Protein AF-A0A847D173-F1 (afdb_monomer_lite)

Sequence (315 aa):
MDKTIIYTKFSKTRKKEVSLRTTISQDSKGNLKVEKKGNIHSKEAIQNLINTYQRIKNISKKFEVVPIKQTGEYTVEFPFIKGVSLHEQVSSANSNKEFDALITYYMGLLDSIPTVKCSLGKDFENIFGKIEKGKEYICLKEGILDFNLSNLVIDYGGKTHFFDYEWCYDFPIPKDFVLFRALLVFYTNSTSRNFQSIEDFLKEYIEKTEDIKQYYAWEGHFQNKVVVKRQNHPVYPLSSIDVDVLDMKKEIEIKKEEIQLLKEDILKAKEEKETFEKKITSEIEEFRSFKKGMIWKILEKYRKIRYRLQGKKLD

Secondary structure (DSSP, 8-state):
---EEEEEEE-TTB-GGG--EEEEEE-TT--EEEEEE--TT-HHHHHHHHHHHHHHTTS-SSEEEPP-EEEETTEEEEEPPPEEEHHHHHHT-SSHHHHHHHHHHHHHHHTTS-EEEEE--HHHHHHH----TT-EEEEESSEE----GGGEEEETTS-EEE----SEESS-EEHHHHHHHHHHHHHHH--SS----HHHHHHHH-S-GGGHHHHHHHHHHHHHHHB---TT--TTTTT-EEEEHHHHHHHHHHHHHHHHHHHHHHHHHHHHHHHHHHHHHHHHHHHHHHHHSHHHHHHHHHHHHHHHHTT----

Structure (mmCIF, N/CA/C/O backbone):
data_AF-A0A847D173-F1
#
_entry.id   AF-A0A847D173-F1
#
loop_
_atom_site.group_PDB
_atom_site.id
_atom_site.type_symbol
_atom_site.label_atom_id
_atom_site.label_alt_id
_atom_site.label_comp_id
_atom_site.label_asym_id
_atom_site.label_entity_id
_atom_site.label_seq_id
_atom_site.pdbx_PDB_ins_code
_atom_site.Cartn_x
_atom_site.Cartn_y
_atom_site.Cartn_z
_atom_site.occupancy
_atom_site.B_iso_or_equiv
_atom_site.auth_seq_id
_atom_site.auth_comp_id
_atom_site.auth_asym_id
_atom_site.auth_atom_id
_atom_site.pdbx_PDB_model_num
ATOM 1 N N . MET A 1 1 ? -4.421 -5.787 -30.274 1.00 50.38 1 MET A N 1
ATOM 2 C CA . MET A 1 1 ? -4.223 -4.413 -29.768 1.00 50.38 1 MET A CA 1
ATOM 3 C C . MET A 1 1 ? -2.925 -4.419 -29.006 1.00 50.38 1 MET A C 1
ATOM 5 O O . MET A 1 1 ? -2.853 -5.088 -27.978 1.00 50.38 1 MET A O 1
ATOM 9 N N . ASP A 1 2 ? -1.911 -3.764 -29.556 1.00 68.00 2 ASP A N 1
ATOM 10 C CA . ASP A 1 2 ? -0.590 -3.713 -28.944 1.00 68.00 2 ASP A CA 1
ATOM 11 C C . ASP A 1 2 ? -0.684 -2.979 -27.607 1.00 68.00 2 ASP A C 1
ATOM 13 O O . ASP A 1 2 ? -1.195 -1.862 -27.520 1.00 68.00 2 ASP A O 1
ATOM 17 N N . LYS A 1 3 ? -0.272 -3.667 -26.542 1.00 80.06 3 LYS A N 1
ATOM 18 C CA . LYS A 1 3 ? -0.153 -3.111 -25.196 1.00 80.06 3 LYS A CA 1
ATOM 19 C C . LYS A 1 3 ? 1.327 -2.976 -24.892 1.00 80.06 3 LYS A C 1
ATOM 21 O O . LYS A 1 3 ? 2.053 -3.971 -24.935 1.00 80.06 3 LYS A O 1
ATOM 26 N N . THR A 1 4 ? 1.761 -1.776 -24.535 1.00 88.69 4 THR A N 1
ATOM 27 C CA . THR A 1 4 ? 3.142 -1.538 -24.115 1.00 88.69 4 THR A CA 1
ATOM 28 C C . THR A 1 4 ? 3.212 -1.598 -22.599 1.00 88.69 4 THR A C 1
ATOM 30 O O . THR A 1 4 ? 2.52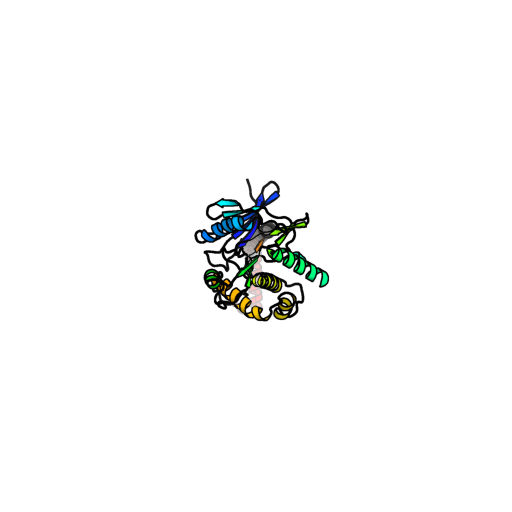2 -0.854 -21.908 1.00 88.69 4 THR A O 1
ATOM 33 N N . ILE A 1 5 ? 4.037 -2.498 -22.066 1.00 89.94 5 ILE A N 1
ATOM 34 C CA . ILE A 1 5 ? 4.362 -2.514 -20.638 1.00 89.94 5 ILE A CA 1
ATOM 35 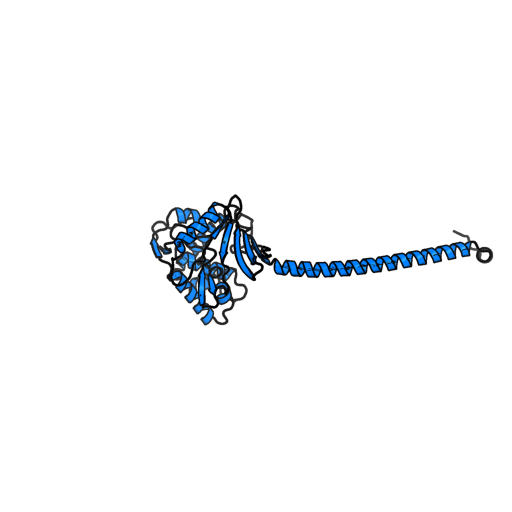C C . ILE A 1 5 ? 5.334 -1.366 -20.368 1.00 89.94 5 ILE A C 1
ATOM 37 O O . ILE A 1 5 ? 6.391 -1.309 -20.996 1.00 89.94 5 ILE A O 1
ATOM 41 N N . ILE A 1 6 ? 4.959 -0.477 -19.451 1.00 90.50 6 ILE A N 1
ATOM 42 C CA . ILE A 1 6 ? 5.780 0.666 -19.029 1.00 90.50 6 ILE A CA 1
ATOM 43 C C . ILE A 1 6 ? 6.547 0.308 -17.761 1.00 90.50 6 ILE A C 1
ATOM 45 O O . ILE A 1 6 ? 7.729 0.599 -17.642 1.00 90.50 6 ILE A O 1
ATOM 49 N N . TYR A 1 7 ? 5.893 -0.385 -16.833 1.00 88.62 7 TYR A N 1
ATOM 50 C CA . TYR A 1 7 ? 6.470 -0.685 -15.532 1.00 88.62 7 TYR A CA 1
ATOM 51 C C . TYR A 1 7 ? 6.087 -2.084 -15.077 1.00 88.62 7 TYR A C 1
ATOM 53 O O . TYR A 1 7 ? 4.956 -2.537 -15.290 1.00 88.62 7 TYR A O 1
ATOM 61 N N . THR A 1 8 ? 7.019 -2.764 -14.416 1.00 87.44 8 THR A N 1
ATOM 62 C CA . THR A 1 8 ? 6.735 -4.022 -13.733 1.00 87.44 8 THR A CA 1
ATOM 63 C C . THR A 1 8 ? 7.446 -4.097 -12.387 1.00 87.44 8 THR A C 1
ATOM 65 O O . THR A 1 8 ? 8.618 -3.753 -12.257 1.00 87.44 8 THR A O 1
ATOM 68 N N . LYS A 1 9 ? 6.731 -4.628 -11.396 1.00 84.62 9 LYS A N 1
ATOM 69 C CA . LYS A 1 9 ? 7.206 -4.860 -10.032 1.00 84.62 9 LYS A CA 1
ATOM 70 C C . LYS A 1 9 ? 6.926 -6.294 -9.630 1.00 84.62 9 LYS A C 1
ATOM 72 O O . LYS A 1 9 ? 5.818 -6.797 -9.818 1.00 84.62 9 LYS A O 1
ATOM 77 N N . PHE A 1 10 ? 7.927 -6.950 -9.056 1.00 79.44 10 PHE A N 1
ATOM 78 C CA . PHE A 1 10 ? 7.804 -8.317 -8.552 1.00 79.44 10 PHE A CA 1
ATOM 79 C C . PHE A 1 10 ? 8.005 -8.357 -7.043 1.00 79.44 10 PHE A C 1
ATOM 81 O O . PHE A 1 10 ? 9.037 -7.907 -6.543 1.00 79.44 10 PHE A O 1
ATOM 88 N N . SER A 1 11 ? 7.089 -9.003 -6.324 1.00 76.56 11 SER A N 1
ATOM 89 C CA . SER A 1 11 ? 7.245 -9.298 -4.897 1.00 76.56 11 SER A CA 1
ATOM 90 C C . SER A 1 11 ? 8.134 -10.531 -4.669 1.00 76.56 11 SER A C 1
ATOM 92 O O . SER A 1 11 ? 7.686 -11.539 -4.118 1.00 76.56 11 SER A O 1
ATOM 94 N N . LYS A 1 12 ? 9.393 -10.492 -5.131 1.00 65.94 12 LYS A N 1
ATOM 95 C CA . LYS A 1 12 ? 10.303 -11.662 -5.135 1.00 65.94 12 LYS A CA 1
ATOM 96 C C . LYS A 1 12 ? 10.680 -12.168 -3.743 1.00 65.94 12 LYS A C 1
ATOM 98 O O . LYS A 1 12 ? 11.003 -13.341 -3.594 1.00 65.94 12 LYS A O 1
ATOM 103 N N . THR A 1 13 ? 10.658 -11.297 -2.740 1.00 71.94 13 THR A N 1
ATOM 104 C CA . THR A 1 13 ? 10.962 -11.657 -1.349 1.00 71.94 13 THR A CA 1
ATOM 105 C C . THR A 1 13 ? 9.817 -12.371 -0.649 1.00 71.94 13 THR A C 1
ATOM 107 O O . THR A 1 13 ? 10.033 -12.988 0.389 1.00 71.94 13 THR A O 1
ATOM 110 N N . ARG A 1 14 ? 8.601 -12.313 -1.196 1.00 82.44 14 ARG A N 1
ATOM 111 C CA . ARG A 1 14 ? 7.421 -12.929 -0.594 1.00 82.44 14 ARG A CA 1
ATOM 112 C C . ARG A 1 14 ? 7.336 -14.418 -0.920 1.00 82.44 14 ARG A C 1
ATOM 114 O O . ARG A 1 14 ? 7.803 -14.861 -1.970 1.00 82.44 14 ARG A O 1
ATOM 121 N N . LYS A 1 15 ? 6.720 -15.195 -0.025 1.00 85.81 15 LYS A N 1
ATOM 122 C CA . LYS A 1 15 ? 6.417 -16.612 -0.277 1.00 85.81 15 LYS A CA 1
ATOM 123 C C . LYS A 1 15 ? 5.495 -16.753 -1.494 1.00 85.81 15 LYS A C 1
ATOM 125 O O . LYS A 1 15 ? 4.752 -15.828 -1.825 1.00 85.81 15 LYS A O 1
ATOM 130 N N . LYS A 1 16 ? 5.558 -17.895 -2.185 1.00 86.06 16 LYS A N 1
ATOM 131 C CA . LYS A 1 16 ? 4.904 -18.094 -3.495 1.00 86.06 16 LYS A CA 1
ATOM 132 C C . LYS A 1 16 ? 3.388 -17.891 -3.437 1.00 86.06 16 LYS A C 1
ATOM 134 O O . LYS A 1 16 ? 2.808 -17.402 -4.405 1.00 86.06 16 LYS A O 1
ATOM 139 N N . GLU A 1 17 ? 2.779 -18.215 -2.304 1.00 89.06 17 GLU A N 1
ATOM 140 C CA . GLU A 1 17 ? 1.346 -18.119 -2.018 1.00 89.06 17 GLU A CA 1
ATOM 141 C C . GLU A 1 17 ? 0.844 -16.668 -2.019 1.00 89.06 17 GLU A C 1
ATOM 143 O O . GLU A 1 17 ? -0.309 -16.402 -2.337 1.00 89.06 17 GLU A O 1
ATOM 148 N N . VAL A 1 18 ? 1.729 -15.713 -1.725 1.00 86.31 18 VAL A N 1
ATOM 149 C CA . VAL A 1 18 ? 1.413 -14.279 -1.591 1.00 86.31 18 VAL A CA 1
ATOM 150 C C . VAL A 1 18 ? 2.308 -13.394 -2.473 1.00 86.31 18 VAL A C 1
ATOM 152 O O . VAL A 1 18 ? 2.421 -12.182 -2.271 1.00 86.31 18 VAL A O 1
ATOM 155 N N . SER A 1 19 ? 2.979 -13.997 -3.458 1.00 87.12 19 SER A N 1
ATOM 156 C CA . SER A 1 19 ? 3.839 -13.299 -4.414 1.00 87.12 19 SER A CA 1
ATOM 157 C C . SER A 1 19 ? 3.055 -12.951 -5.676 1.00 87.12 19 SER A C 1
ATOM 159 O O . SER A 1 19 ? 2.633 -13.836 -6.422 1.00 87.12 19 SER A O 1
ATOM 161 N N . LEU A 1 20 ? 2.889 -11.652 -5.921 1.00 89.62 20 LEU A N 1
ATOM 162 C CA . LEU A 1 20 ? 2.212 -11.114 -7.094 1.00 89.62 20 LEU A CA 1
ATOM 163 C C . LEU A 1 20 ? 3.195 -10.293 -7.942 1.00 89.62 20 LEU A C 1
ATOM 165 O O . LEU A 1 20 ? 4.200 -9.760 -7.457 1.00 89.62 20 LEU A O 1
ATOM 169 N N . ARG A 1 21 ? 2.900 -10.202 -9.237 1.00 91.12 21 ARG A N 1
ATOM 170 C CA . ARG A 1 21 ? 3.527 -9.270 -10.172 1.00 91.12 21 ARG A CA 1
ATOM 171 C C . ARG A 1 21 ? 2.548 -8.144 -10.461 1.00 91.12 21 ARG A C 1
ATOM 173 O O . ARG A 1 21 ? 1.455 -8.418 -10.949 1.00 91.12 21 ARG A O 1
ATOM 180 N N . THR A 1 22 ? 2.976 -6.908 -10.250 1.00 91.56 22 THR A N 1
ATOM 181 C CA . THR A 1 22 ? 2.233 -5.717 -10.668 1.00 91.56 22 THR A CA 1
ATOM 182 C C . THR A 1 22 ? 2.806 -5.208 -11.982 1.00 91.56 22 THR A C 1
ATOM 184 O O . THR A 1 22 ? 4.023 -5.090 -12.123 1.00 91.56 22 THR A O 1
ATOM 187 N N . THR A 1 23 ? 1.955 -4.900 -12.950 1.00 93.19 23 THR A N 1
ATOM 188 C CA . THR A 1 23 ? 2.362 -4.379 -14.256 1.00 93.19 23 THR A CA 1
ATOM 189 C C . THR A 1 23 ? 1.500 -3.180 -14.621 1.00 93.19 23 THR A C 1
ATOM 191 O O . THR A 1 23 ? 0.277 -3.265 -14.556 1.00 93.19 23 THR A O 1
ATOM 194 N N . ILE A 1 24 ? 2.126 -2.077 -15.031 1.00 93.88 24 ILE A N 1
ATOM 195 C CA . ILE A 1 24 ? 1.431 -0.935 -15.631 1.00 93.88 24 ILE A CA 1
ATOM 196 C C . ILE A 1 24 ? 1.623 -1.023 -17.140 1.00 93.88 24 ILE A C 1
ATOM 198 O O . ILE A 1 24 ? 2.750 -1.094 -17.638 1.00 93.88 24 ILE A O 1
ATOM 202 N N . SER A 1 25 ? 0.511 -1.037 -17.865 1.00 93.00 25 SER A N 1
ATOM 203 C CA . SER A 1 25 ? 0.492 -1.091 -19.324 1.00 93.00 25 SER A CA 1
ATOM 204 C C . SER A 1 25 ? -0.254 0.098 -19.906 1.00 93.00 25 SER A C 1
ATOM 206 O O . SER A 1 25 ? -1.182 0.614 -19.283 1.00 93.00 25 SER A O 1
ATOM 208 N N . GLN A 1 26 ? 0.154 0.501 -21.103 1.00 92.25 26 GLN A N 1
ATOM 209 C CA . GLN A 1 26 ? -0.490 1.531 -21.898 1.00 92.25 26 GLN A CA 1
ATOM 210 C C . GLN A 1 26 ? -1.052 0.920 -23.177 1.00 92.25 26 GLN A C 1
ATOM 212 O O . GLN A 1 26 ? -0.373 0.141 -23.854 1.00 92.25 26 GLN A O 1
ATOM 217 N N . ASP A 1 27 ? -2.305 1.245 -23.486 1.00 90.00 27 ASP A N 1
ATOM 218 C CA . ASP A 1 27 ? -2.917 0.885 -24.764 1.00 90.00 27 ASP A CA 1
ATOM 219 C C . ASP A 1 27 ? -2.530 1.871 -25.883 1.00 90.00 27 ASP A C 1
ATOM 221 O O . ASP A 1 27 ? -1.936 2.923 -25.647 1.00 90.00 27 ASP A O 1
ATOM 225 N N . SER A 1 28 ? -2.901 1.555 -27.125 1.00 87.69 28 SER A N 1
ATOM 226 C CA . SER A 1 28 ? -2.626 2.404 -28.293 1.00 87.69 28 SER A CA 1
ATOM 227 C C . SER A 1 28 ? -3.301 3.784 -28.250 1.00 87.69 28 SER A C 1
ATOM 229 O O . SER A 1 28 ? -2.995 4.633 -29.080 1.00 87.69 28 SER A O 1
ATOM 231 N N . LYS A 1 29 ? -4.243 4.011 -27.326 1.00 87.50 29 LYS A N 1
ATOM 232 C CA . LYS A 1 29 ? -4.919 5.298 -27.102 1.00 87.50 29 LYS A CA 1
ATOM 233 C C . LYS A 1 29 ? -4.290 6.083 -25.945 1.00 87.50 29 LYS A C 1
ATOM 235 O O . LYS A 1 29 ? -4.772 7.162 -25.615 1.00 87.50 29 LYS A O 1
ATOM 240 N N . GLY A 1 30 ? -3.236 5.554 -25.323 1.00 86.06 30 GLY A N 1
ATOM 241 C CA . GLY A 1 30 ? -2.546 6.179 -24.202 1.00 86.06 30 GLY A CA 1
ATOM 242 C C . GLY A 1 30 ? -3.166 5.899 -22.830 1.00 86.06 30 GLY A C 1
ATOM 243 O O . GLY A 1 30 ? -2.672 6.439 -21.837 1.00 86.06 30 GLY A O 1
ATOM 244 N N . ASN A 1 31 ? -4.207 5.063 -22.732 1.00 89.56 31 ASN A N 1
ATOM 245 C CA . ASN A 1 31 ? -4.836 4.746 -21.450 1.00 89.56 31 ASN A CA 1
ATOM 246 C C . ASN A 1 31 ? -3.965 3.787 -20.646 1.00 89.56 31 ASN A C 1
ATOM 248 O O . ASN A 1 31 ? -3.502 2.768 -21.163 1.00 89.56 31 ASN A O 1
ATOM 252 N N . LEU A 1 32 ? -3.795 4.102 -19.363 1.00 92.81 32 LEU A N 1
ATOM 253 C CA . LEU A 1 32 ? -3.016 3.302 -18.430 1.00 92.81 32 LEU A CA 1
ATOM 254 C C . LEU A 1 32 ? -3.897 2.318 -17.669 1.00 92.81 32 LEU A C 1
ATOM 256 O O . LEU A 1 32 ? -5.037 2.614 -17.302 1.00 92.81 32 LEU A O 1
ATOM 260 N N . LYS A 1 33 ? -3.331 1.147 -17.395 1.00 92.81 33 LYS A N 1
ATOM 261 C CA . LYS A 1 33 ? -3.987 0.082 -16.648 1.00 92.81 33 LYS A CA 1
ATOM 262 C C . LYS A 1 33 ? -2.997 -0.654 -15.771 1.00 92.81 33 LYS A C 1
ATOM 264 O O . LYS A 1 33 ? -1.883 -0.934 -16.216 1.00 92.81 33 LYS A O 1
ATOM 269 N N . VAL A 1 34 ? -3.436 -1.013 -14.570 1.00 95.25 34 VAL A N 1
ATOM 270 C CA . VAL A 1 34 ? -2.647 -1.811 -13.632 1.00 95.25 34 VAL A CA 1
ATOM 271 C C . VAL A 1 34 ? -3.166 -3.244 -13.638 1.00 95.25 34 VAL A C 1
ATOM 273 O O . VAL A 1 34 ? -4.361 -3.476 -13.482 1.00 95.25 34 VAL A O 1
ATOM 276 N N . GLU A 1 35 ? -2.273 -4.209 -13.808 1.00 95.62 35 GLU A N 1
ATOM 277 C CA . GLU A 1 35 ? -2.534 -5.641 -13.662 1.00 95.62 35 GLU A CA 1
ATOM 278 C C . GLU A 1 35 ? -1.796 -6.148 -12.422 1.00 95.62 35 GLU A C 1
ATOM 280 O O . GLU A 1 35 ? -0.599 -5.895 -12.288 1.00 95.62 35 GLU A O 1
ATOM 285 N N . LYS A 1 36 ? -2.473 -6.904 -11.553 1.00 94.69 36 LYS A N 1
ATOM 286 C CA . LYS A 1 36 ? -1.815 -7.789 -10.585 1.00 94.69 36 LYS A CA 1
ATOM 287 C C . LYS A 1 36 ? -2.020 -9.233 -11.018 1.00 94.69 36 LYS A C 1
ATOM 289 O O . LYS A 1 36 ? -3.150 -9.693 -11.189 1.00 94.69 36 LYS A O 1
ATOM 294 N N . LYS A 1 37 ? -0.911 -9.944 -11.198 1.00 94.25 37 LYS A N 1
ATOM 295 C CA . LYS A 1 37 ? -0.887 -11.331 -11.655 1.00 94.25 37 LYS A CA 1
ATOM 296 C C . LYS A 1 37 ? -0.150 -12.214 -10.658 1.00 94.25 37 LYS A C 1
ATOM 298 O O . LYS A 1 37 ? 1.019 -11.976 -10.359 1.00 94.25 37 LYS A O 1
ATOM 303 N N . GLY A 1 38 ? -0.838 -13.233 -10.164 1.00 90.81 38 GLY A N 1
ATOM 304 C CA . GLY A 1 38 ? -0.271 -14.273 -9.315 1.00 90.81 38 GLY A CA 1
ATOM 305 C C . GLY A 1 38 ? 0.332 -15.430 -10.106 1.00 90.81 38 GLY A C 1
ATOM 306 O O . GLY A 1 38 ? 0.442 -15.403 -11.335 1.00 90.81 38 GLY A O 1
ATOM 307 N N . ASN A 1 39 ? 0.714 -16.473 -9.376 1.00 87.19 39 ASN A N 1
ATOM 308 C CA . ASN A 1 39 ? 1.099 -17.770 -9.927 1.00 87.19 39 ASN A CA 1
ATOM 309 C C . ASN A 1 39 ? 0.116 -18.861 -9.456 1.00 87.19 39 ASN A C 1
ATOM 311 O O . ASN A 1 39 ? -0.834 -18.565 -8.733 1.00 87.19 39 ASN A O 1
ATOM 315 N N . ILE A 1 40 ? 0.357 -20.121 -9.834 1.00 88.88 40 ILE A N 1
ATOM 316 C CA . ILE A 1 40 ? -0.513 -21.257 -9.477 1.00 88.88 40 ILE A CA 1
ATOM 317 C C . ILE A 1 40 ? -0.739 -21.413 -7.961 1.00 88.88 40 ILE A C 1
ATOM 319 O O . ILE A 1 40 ? -1.795 -21.880 -7.545 1.00 88.88 40 ILE A O 1
ATOM 323 N N . HIS A 1 41 ? 0.210 -20.968 -7.134 1.00 90.19 41 HIS A N 1
ATOM 324 C CA . HIS A 1 41 ? 0.127 -20.995 -5.674 1.00 90.19 41 HIS A CA 1
ATOM 325 C C . HIS A 1 41 ? -0.587 -19.770 -5.078 1.00 90.19 41 HIS A C 1
ATOM 327 O O . HIS A 1 41 ? -0.932 -19.795 -3.905 1.00 90.19 41 HIS A O 1
ATOM 333 N N . SER A 1 42 ? -0.822 -18.701 -5.848 1.00 90.38 42 SER A N 1
ATOM 334 C CA . SER A 1 42 ? -1.363 -17.422 -5.348 1.00 90.38 42 SER A CA 1
ATOM 335 C C . SER A 1 42 ? -2.860 -17.237 -5.606 1.00 90.38 42 SER A C 1
ATOM 337 O O . SER A 1 42 ? -3.359 -16.110 -5.573 1.00 90.38 42 SER A O 1
ATOM 339 N N . LYS A 1 43 ? -3.589 -18.324 -5.894 1.00 91.38 43 LYS A N 1
ATOM 340 C CA . LYS A 1 43 ? -5.034 -18.276 -6.170 1.00 91.38 43 LYS A CA 1
ATOM 341 C C . LYS A 1 43 ? -5.808 -17.622 -5.027 1.00 91.38 43 LYS A C 1
ATOM 343 O O . LYS A 1 43 ? -6.635 -16.748 -5.263 1.00 91.38 43 LYS A O 1
ATOM 348 N N . GLU A 1 44 ? -5.496 -18.015 -3.794 1.00 92.25 44 GLU A N 1
ATOM 349 C CA . GLU A 1 44 ? -6.142 -17.481 -2.594 1.00 92.25 44 GLU A CA 1
ATOM 350 C C . GLU A 1 44 ? -5.856 -15.990 -2.409 1.00 92.25 44 GLU A C 1
ATOM 352 O O . GLU A 1 44 ? -6.771 -15.240 -2.093 1.00 92.25 44 GLU A O 1
ATOM 357 N N . ALA A 1 45 ? -4.634 -15.524 -2.691 1.00 92.50 45 ALA A N 1
ATOM 358 C CA . ALA A 1 45 ? -4.299 -14.101 -2.620 1.00 92.50 45 ALA A CA 1
ATOM 359 C C . ALA A 1 45 ? -5.104 -13.263 -3.633 1.00 92.50 45 ALA A C 1
ATOM 361 O O . ALA A 1 45 ? -5.616 -12.196 -3.293 1.00 92.50 45 ALA A O 1
ATOM 362 N N . ILE A 1 46 ? -5.273 -13.765 -4.863 1.00 95.06 46 ILE A N 1
ATOM 363 C CA . ILE A 1 46 ? -6.103 -13.114 -5.889 1.00 95.06 46 ILE A CA 1
ATOM 364 C C . ILE A 1 46 ? -7.577 -13.090 -5.467 1.00 95.06 46 ILE A C 1
ATOM 366 O O . ILE A 1 46 ? -8.231 -12.052 -5.577 1.00 95.06 46 ILE A O 1
ATOM 370 N N . GLN A 1 47 ? -8.094 -14.201 -4.938 1.00 94.25 47 GLN A N 1
ATOM 371 C CA . GLN A 1 47 ? -9.467 -14.251 -4.438 1.00 94.25 47 GLN A CA 1
ATOM 372 C C . GLN A 1 47 ? -9.664 -13.326 -3.229 1.00 94.25 47 GLN A C 1
ATOM 374 O O . GLN A 1 47 ? -10.700 -12.668 -3.126 1.00 94.25 47 GLN A O 1
ATOM 379 N N . ASN A 1 48 ? -8.666 -13.224 -2.345 1.00 93.94 48 ASN A N 1
ATOM 380 C CA . ASN A 1 48 ? -8.710 -12.333 -1.192 1.00 93.94 48 ASN A CA 1
ATOM 381 C C . ASN A 1 48 ? -8.823 -10.871 -1.626 1.00 93.94 48 ASN A C 1
ATOM 383 O O . ASN A 1 48 ? -9.635 -10.150 -1.061 1.00 93.94 48 ASN A O 1
ATOM 387 N N . LEU A 1 49 ? -8.092 -10.437 -2.658 1.00 95.06 49 LEU A N 1
ATOM 388 C CA . LEU A 1 49 ? -8.228 -9.079 -3.202 1.00 95.06 49 LEU A CA 1
ATOM 389 C C . LEU A 1 49 ? -9.667 -8.781 -3.649 1.00 95.06 49 LEU A C 1
ATOM 391 O O . LEU A 1 49 ? -10.225 -7.739 -3.306 1.00 95.06 49 LEU A O 1
ATOM 395 N N . ILE A 1 50 ? -10.291 -9.709 -4.376 1.00 95.69 50 ILE A N 1
ATOM 396 C CA . ILE A 1 50 ? -11.669 -9.553 -4.864 1.00 95.69 50 ILE A CA 1
ATOM 397 C C . ILE A 1 50 ? -12.654 -9.490 -3.691 1.00 95.69 50 ILE A C 1
ATOM 399 O O . ILE A 1 50 ? -13.504 -8.598 -3.641 1.00 95.69 50 ILE A O 1
ATOM 403 N N . ASN A 1 51 ? -12.526 -10.412 -2.735 1.00 95.81 51 ASN A N 1
ATOM 404 C CA . ASN A 1 51 ? -13.395 -10.478 -1.562 1.00 95.81 51 ASN A CA 1
ATOM 405 C C . ASN A 1 51 ? -13.238 -9.227 -0.691 1.00 95.81 51 ASN A C 1
ATOM 407 O O . ASN A 1 51 ? -14.235 -8.633 -0.282 1.00 95.81 51 ASN A O 1
ATOM 411 N N . THR A 1 52 ? -11.998 -8.795 -0.463 1.00 96.56 52 THR A N 1
ATOM 412 C CA . THR A 1 52 ? -11.664 -7.565 0.256 1.00 96.56 52 THR A CA 1
ATOM 413 C C . THR A 1 52 ? -12.354 -6.374 -0.380 1.00 96.56 52 THR A C 1
ATOM 415 O O . THR A 1 52 ? -13.085 -5.680 0.321 1.00 96.56 52 THR A O 1
ATOM 418 N N . TYR A 1 53 ? -12.217 -6.174 -1.695 1.00 97.44 53 TYR A N 1
ATOM 419 C CA . TYR A 1 53 ? -12.882 -5.065 -2.377 1.00 97.44 53 TYR A CA 1
ATOM 420 C C . TYR A 1 53 ? -14.389 -5.042 -2.102 1.00 97.44 53 TYR A C 1
ATOM 422 O O . TYR A 1 53 ? -14.938 -3.995 -1.768 1.00 97.44 53 TYR A O 1
ATOM 430 N N . GLN A 1 54 ? -15.068 -6.192 -2.172 1.00 96.75 54 GLN A N 1
ATOM 431 C CA . GLN A 1 54 ? -16.507 -6.240 -1.898 1.00 96.75 54 GLN A CA 1
ATOM 432 C C . GLN A 1 54 ? -16.858 -5.833 -0.464 1.00 96.75 54 GLN A C 1
ATOM 434 O O . GLN A 1 54 ? -17.881 -5.169 -0.280 1.00 96.75 54 GLN A O 1
ATOM 439 N N . ARG A 1 55 ? -16.019 -6.182 0.521 1.00 96.50 55 ARG A N 1
ATOM 440 C CA . ARG A 1 55 ? -16.205 -5.779 1.923 1.00 96.50 55 ARG A CA 1
ATOM 441 C C . ARG A 1 55 ? -15.976 -4.282 2.126 1.00 96.50 55 ARG A C 1
ATOM 443 O O . ARG A 1 55 ? -16.772 -3.632 2.796 1.00 96.50 55 ARG A O 1
ATOM 450 N N . ILE A 1 56 ? -14.927 -3.721 1.519 1.00 97.12 56 ILE A N 1
ATOM 451 C CA . ILE A 1 56 ? -14.446 -2.374 1.868 1.00 97.12 56 ILE A CA 1
ATOM 452 C C . ILE A 1 56 ? -14.818 -1.269 0.867 1.00 97.12 56 ILE A C 1
ATOM 454 O O . ILE A 1 56 ? -14.584 -0.100 1.156 1.00 97.12 56 ILE A O 1
ATOM 458 N N . LYS A 1 57 ? -15.418 -1.581 -0.293 1.00 97.31 57 LYS A N 1
ATOM 459 C CA . LYS A 1 57 ? -15.675 -0.601 -1.376 1.00 97.31 57 LYS A CA 1
ATOM 460 C C . LYS A 1 57 ? -16.403 0.681 -0.957 1.00 97.31 57 LYS A C 1
ATOM 462 O O . LYS A 1 57 ? -16.194 1.717 -1.573 1.00 97.31 57 LYS A O 1
ATOM 467 N N . ASN A 1 58 ? -17.231 0.612 0.087 1.00 97.31 58 ASN A N 1
ATOM 468 C CA . ASN A 1 58 ? -18.005 1.738 0.621 1.00 97.31 58 ASN A CA 1
ATOM 469 C C . ASN A 1 58 ? -17.657 2.039 2.089 1.00 97.31 58 ASN A C 1
ATOM 471 O O . ASN A 1 58 ? -18.498 2.551 2.827 1.00 97.31 58 ASN A O 1
ATOM 475 N N . ILE A 1 59 ? -16.457 1.664 2.541 1.00 97.56 59 ILE A N 1
ATOM 476 C CA . ILE A 1 59 ? -16.095 1.726 3.962 1.00 97.56 59 ILE A CA 1
ATOM 477 C C . ILE A 1 59 ? -16.012 3.157 4.501 1.00 97.56 59 ILE A C 1
ATOM 479 O O . ILE A 1 59 ? -16.252 3.383 5.682 1.00 97.56 59 ILE A O 1
ATOM 483 N N . SER A 1 60 ? -15.710 4.126 3.638 1.00 97.81 60 SER A N 1
ATOM 484 C CA . SER A 1 60 ? -15.634 5.540 3.984 1.00 97.81 60 SER A CA 1
ATOM 485 C C . SER A 1 60 ? -16.173 6.407 2.851 1.00 97.81 60 SER A C 1
ATOM 487 O O . SER A 1 60 ? -16.159 6.024 1.685 1.00 97.81 60 SER A O 1
ATOM 489 N N . LYS A 1 61 ? -16.636 7.610 3.207 1.00 97.25 61 LYS A N 1
ATOM 490 C CA . LYS A 1 61 ? -16.970 8.678 2.252 1.00 97.25 61 LYS A CA 1
ATOM 491 C C . LYS A 1 61 ? -15.786 9.605 1.957 1.00 97.25 61 LYS A C 1
ATOM 493 O O . LYS A 1 61 ? -15.892 10.429 1.055 1.00 97.25 61 LYS A O 1
ATOM 498 N N . LYS A 1 62 ? -14.692 9.523 2.728 1.00 98.12 62 LYS A N 1
ATOM 499 C CA . LYS A 1 62 ? -13.526 10.416 2.587 1.00 98.12 62 LYS A CA 1
ATOM 500 C C . LYS A 1 62 ? -12.525 9.959 1.525 1.00 98.12 62 LYS A C 1
ATOM 502 O O . LYS A 1 62 ? -11.712 10.762 1.082 1.00 98.12 62 LYS A O 1
ATOM 507 N N . PHE A 1 63 ? -12.575 8.693 1.128 1.00 98.44 63 PHE A N 1
ATOM 508 C CA . PHE A 1 63 ? -11.745 8.135 0.068 1.00 98.44 63 PHE A CA 1
ATOM 509 C C . PHE A 1 63 ? -12.534 7.088 -0.718 1.00 98.44 63 PHE A C 1
ATOM 511 O O . PHE A 1 63 ? -13.492 6.510 -0.208 1.00 98.44 63 PHE A O 1
ATOM 518 N N . GLU A 1 64 ? -12.130 6.845 -1.958 1.00 98.31 64 GLU A N 1
ATOM 519 C CA . GLU A 1 64 ? -12.655 5.762 -2.786 1.00 98.31 64 GLU A CA 1
ATOM 520 C C . GLU A 1 64 ? -11.702 4.571 -2.742 1.00 98.31 64 GLU A C 1
ATOM 522 O O . GLU A 1 64 ? -10.497 4.727 -2.922 1.00 98.31 64 GLU A O 1
ATOM 527 N N . VAL A 1 65 ? -12.232 3.367 -2.530 1.00 98.31 65 VAL A N 1
ATOM 528 C CA . VAL A 1 65 ? -11.445 2.149 -2.738 1.00 98.31 65 VAL A CA 1
ATOM 529 C C . VAL A 1 65 ? -11.431 1.832 -4.224 1.00 98.31 65 VAL A C 1
ATOM 531 O O . VAL A 1 65 ? -12.485 1.632 -4.832 1.00 98.31 65 VAL A O 1
ATOM 534 N N . VAL A 1 66 ? -10.235 1.744 -4.802 1.00 97.81 66 VAL A N 1
ATOM 535 C CA . VAL A 1 66 ? -10.063 1.542 -6.240 1.00 97.81 66 VAL A CA 1
ATOM 536 C C . VAL A 1 66 ? -10.693 0.209 -6.671 1.00 97.81 66 VAL A C 1
ATOM 538 O O . VAL A 1 66 ? -10.355 -0.841 -6.108 1.00 97.81 66 VAL A O 1
ATOM 541 N N . PRO A 1 67 ? -11.599 0.214 -7.670 1.00 96.88 67 PRO A N 1
ATOM 542 C CA . PRO A 1 67 ? -12.295 -0.988 -8.101 1.00 96.88 67 PRO A CA 1
ATOM 543 C C . PRO A 1 67 ? -11.357 -2.003 -8.744 1.00 96.88 67 PRO A C 1
ATOM 545 O O . PRO A 1 67 ? -10.431 -1.656 -9.477 1.00 96.88 67 PRO A O 1
ATOM 548 N N . ILE A 1 68 ? -11.662 -3.276 -8.506 1.00 95.50 68 ILE A N 1
ATOM 549 C CA . ILE A 1 68 ? -10.944 -4.417 -9.065 1.00 95.50 68 ILE A CA 1
ATOM 550 C C . ILE A 1 68 ? -11.835 -5.200 -10.019 1.00 95.50 68 ILE A C 1
ATOM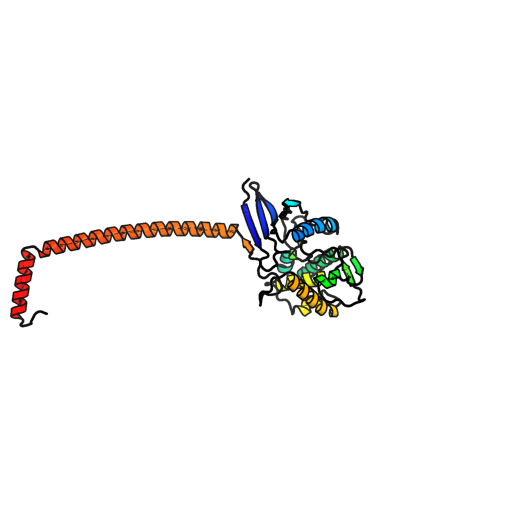 552 O O . ILE A 1 68 ? -13.027 -5.405 -9.771 1.00 95.50 68 ILE A O 1
ATOM 556 N N . LYS A 1 69 ? -11.240 -5.686 -11.105 1.00 95.50 69 LYS A N 1
ATOM 557 C CA . LYS A 1 69 ? -11.888 -6.597 -12.047 1.00 95.50 69 LYS A CA 1
ATOM 558 C C . LYS A 1 69 ? -11.039 -7.843 -12.235 1.00 95.50 69 LYS A C 1
ATOM 560 O O . LYS A 1 69 ? -9.884 -7.746 -12.634 1.00 95.50 69 LYS A O 1
ATOM 565 N N . GLN A 1 70 ? -11.624 -9.016 -12.014 1.00 95.50 70 GLN A N 1
ATOM 566 C CA . GLN A 1 70 ? -10.975 -10.272 -12.370 1.00 95.50 70 GLN A CA 1
ATOM 567 C C . GLN A 1 70 ? -11.031 -10.483 -13.886 1.00 95.50 70 GLN A C 1
ATOM 569 O O . GLN A 1 70 ? -12.094 -10.370 -14.500 1.00 95.50 70 GLN A O 1
ATOM 574 N N . THR A 1 71 ? -9.886 -10.784 -14.493 1.00 94.19 71 THR A N 1
ATOM 575 C CA . THR A 1 71 ? -9.767 -11.051 -15.939 1.00 94.19 71 THR A CA 1
ATOM 576 C C . THR A 1 71 ? -9.144 -12.397 -16.263 1.00 94.19 71 THR A C 1
ATOM 578 O O . THR A 1 71 ? -9.110 -12.796 -17.424 1.00 94.19 71 THR A O 1
ATOM 581 N N . GLY A 1 72 ? -8.703 -13.125 -15.242 1.00 92.00 72 GLY A N 1
ATOM 582 C CA . GLY A 1 72 ? -8.282 -14.512 -15.342 1.00 92.00 72 GLY A CA 1
ATOM 583 C C . GLY A 1 72 ? -8.252 -15.166 -13.968 1.00 92.00 72 GLY A C 1
ATOM 584 O O . GLY A 1 72 ? -8.418 -14.500 -12.945 1.00 92.00 72 GLY A O 1
ATOM 585 N N . GLU A 1 73 ? -7.998 -16.472 -13.935 1.00 91.12 73 GLU A N 1
ATOM 586 C CA . GLU A 1 73 ? -7.951 -17.240 -12.683 1.00 91.12 73 GLU A CA 1
ATOM 587 C C . GLU A 1 73 ? -6.953 -16.655 -11.668 1.00 91.12 73 GLU A C 1
ATOM 589 O O . GLU A 1 73 ? -7.241 -16.600 -10.477 1.00 91.12 73 GLU A O 1
ATOM 594 N N . TYR A 1 74 ? -5.821 -16.141 -12.155 1.00 93.75 74 TYR A N 1
ATOM 595 C CA . TYR A 1 74 ? -4.744 -15.573 -11.338 1.00 93.75 74 TYR A CA 1
ATOM 596 C C . TYR A 1 74 ? -4.500 -14.087 -11.615 1.00 93.75 74 TYR A C 1
ATOM 598 O O . TYR A 1 74 ? -3.427 -13.576 -11.290 1.00 93.75 74 TYR A O 1
ATOM 606 N N . THR A 1 75 ? -5.446 -13.403 -12.264 1.00 95.44 75 THR A N 1
ATOM 607 C CA . THR A 1 75 ? -5.229 -12.044 -12.768 1.00 95.44 75 THR A CA 1
ATOM 608 C C . THR A 1 75 ? -6.390 -11.131 -12.429 1.00 95.44 75 THR A C 1
ATOM 610 O O . THR A 1 75 ? -7.552 -11.420 -12.729 1.00 95.44 75 THR A O 1
ATOM 613 N N . VAL A 1 76 ? -6.037 -9.984 -11.865 1.00 96.44 76 VAL A N 1
ATOM 614 C CA . VAL A 1 76 ? -6.944 -8.881 -11.573 1.00 96.44 76 VAL A CA 1
ATOM 615 C C . VAL A 1 76 ? -6.386 -7.586 -12.135 1.00 96.44 76 VAL A C 1
ATOM 617 O O . VAL A 1 76 ? -5.175 -7.404 -12.263 1.00 96.44 76 VAL A O 1
ATOM 620 N N . GLU A 1 77 ? -7.283 -6.676 -12.471 1.00 95.94 77 GLU A N 1
ATOM 621 C CA . GLU A 1 77 ? -6.954 -5.386 -13.047 1.00 95.94 77 GLU A CA 1
ATOM 622 C C . GLU A 1 77 ? -7.600 -4.253 -12.259 1.00 95.94 77 GLU A C 1
ATOM 624 O O . GLU A 1 77 ? -8.718 -4.388 -11.756 1.00 95.94 77 GLU A O 1
ATOM 629 N N . PHE A 1 78 ? -6.903 -3.122 -12.231 1.00 95.38 78 PHE A N 1
ATOM 630 C CA . PHE A 1 78 ? -7.334 -1.878 -11.611 1.00 95.38 78 PHE A CA 1
ATOM 631 C C . PHE A 1 78 ? -7.238 -0.742 -12.636 1.00 95.38 78 PHE A C 1
ATOM 633 O O . PHE A 1 78 ? -6.359 -0.769 -13.515 1.00 95.38 78 PHE A O 1
ATOM 640 N N . PRO A 1 79 ? -8.106 0.279 -12.541 1.00 94.44 79 PRO A N 1
ATOM 641 C CA . PRO A 1 79 ? -7.855 1.532 -13.233 1.00 94.44 79 PRO A CA 1
ATOM 642 C C . PRO A 1 79 ? -6.566 2.163 -12.692 1.00 94.44 79 PRO A C 1
ATOM 644 O O . PRO A 1 79 ? -6.263 2.080 -11.502 1.00 94.44 79 PRO A O 1
ATOM 647 N N . PHE A 1 80 ? -5.794 2.792 -13.576 1.00 94.38 80 PHE A N 1
ATOM 648 C CA . PHE A 1 80 ? -4.658 3.598 -13.150 1.00 94.38 80 PHE A CA 1
ATOM 649 C C . PHE A 1 80 ? -5.157 4.956 -12.650 1.00 94.38 80 PHE A C 1
ATOM 651 O O . PHE A 1 80 ? -5.832 5.675 -13.391 1.00 94.38 80 PHE A O 1
ATOM 658 N N . ILE A 1 81 ? -4.811 5.314 -11.414 1.00 95.19 81 ILE A N 1
ATOM 659 C CA . ILE A 1 81 ? -5.167 6.606 -10.825 1.00 95.19 81 ILE A CA 1
ATOM 660 C C . ILE A 1 81 ? -4.041 7.597 -11.108 1.00 95.19 81 ILE A C 1
ATOM 662 O O . ILE A 1 81 ? -2.897 7.375 -10.721 1.00 95.19 81 ILE A O 1
ATOM 666 N N . LYS A 1 82 ? -4.364 8.693 -11.799 1.00 93.75 82 LYS A N 1
ATOM 667 C CA . LYS A 1 82 ? -3.424 9.797 -12.018 1.00 93.75 82 LYS A CA 1
ATOM 668 C C . LYS A 1 82 ? -3.477 10.739 -10.820 1.00 93.75 82 LYS A C 1
ATOM 670 O O . LYS A 1 82 ? -4.534 11.295 -10.537 1.00 93.75 82 LYS A O 1
ATOM 675 N N . GLY A 1 83 ? -2.349 10.924 -10.152 1.00 95.19 83 GLY A N 1
ATOM 676 C CA . GLY A 1 83 ? -2.249 11.741 -8.952 1.00 95.19 83 GLY A CA 1
ATOM 677 C C . GLY A 1 83 ? -0.887 11.586 -8.294 1.00 95.19 83 GLY A C 1
ATOM 678 O O . GLY A 1 83 ? 0.025 11.011 -8.889 1.00 95.19 83 GLY A O 1
ATOM 679 N N . VAL A 1 84 ? -0.773 12.088 -7.070 1.00 95.94 84 VAL A N 1
ATOM 680 C CA . VAL A 1 84 ? 0.442 11.992 -6.249 1.00 95.94 84 VAL A CA 1
ATOM 681 C C . VAL A 1 84 ? 0.115 11.165 -5.011 1.00 95.94 84 VAL A C 1
ATOM 683 O O . VAL A 1 84 ? -0.948 11.351 -4.408 1.00 95.94 84 VAL A O 1
ATOM 686 N N . SER A 1 85 ? 0.994 10.231 -4.644 1.00 96.44 85 SER A N 1
ATOM 687 C CA . SER A 1 85 ? 0.794 9.440 -3.427 1.00 96.44 85 SER A CA 1
ATOM 688 C C . SER A 1 85 ? 0.938 10.312 -2.178 1.00 96.44 85 SER A C 1
ATOM 690 O O . SER A 1 85 ? 1.708 11.274 -2.158 1.00 96.44 85 SER A O 1
ATOM 692 N N . LEU A 1 86 ? 0.224 9.981 -1.101 1.00 96.56 86 LEU A N 1
ATOM 693 C CA . LEU A 1 86 ? 0.362 10.707 0.161 1.00 96.56 86 LEU A CA 1
ATOM 694 C C . LEU A 1 86 ? 1.777 10.543 0.730 1.00 96.56 86 LEU A C 1
ATOM 696 O O . LEU A 1 86 ? 2.298 11.463 1.349 1.00 96.56 86 LEU A O 1
ATOM 700 N N . HIS A 1 87 ? 2.431 9.410 0.456 1.00 94.19 87 HIS A N 1
ATOM 701 C CA . HIS A 1 87 ? 3.848 9.214 0.763 1.00 94.19 87 HIS A CA 1
ATOM 702 C C . HIS A 1 87 ? 4.721 10.268 0.073 1.00 94.19 87 HIS A C 1
ATOM 704 O O . HIS A 1 87 ? 5.515 10.918 0.741 1.00 94.19 87 HIS A O 1
ATOM 710 N N . GLU A 1 88 ? 4.567 10.466 -1.239 1.00 93.06 88 GLU A N 1
ATOM 711 C CA . GLU A 1 88 ? 5.326 11.485 -1.977 1.00 93.06 88 GLU A CA 1
ATOM 712 C C . GLU A 1 88 ? 5.045 12.893 -1.455 1.00 93.06 88 GLU A C 1
ATOM 714 O O . GLU A 1 88 ? 5.988 13.648 -1.230 1.00 93.06 88 GLU A O 1
ATOM 719 N N . GLN A 1 89 ? 3.778 13.231 -1.189 1.00 95.06 89 GLN A N 1
ATOM 720 C CA . GLN A 1 89 ? 3.423 14.539 -0.632 1.00 95.06 89 GLN A CA 1
ATOM 721 C C . GLN A 1 89 ? 4.114 14.779 0.713 1.00 95.06 89 GLN A C 1
ATOM 723 O O . GLN A 1 89 ? 4.778 15.800 0.882 1.00 95.06 89 GLN A O 1
ATOM 728 N N . VAL A 1 90 ? 4.032 13.813 1.635 1.00 93.94 90 VAL A N 1
ATOM 729 C CA . VAL A 1 90 ? 4.666 13.898 2.960 1.00 93.94 90 VAL A CA 1
ATOM 730 C C . VAL A 1 90 ? 6.194 13.972 2.838 1.00 93.94 90 VAL A C 1
ATOM 732 O O . VAL A 1 90 ? 6.820 14.786 3.518 1.00 93.94 90 VAL A O 1
ATOM 735 N N . SER A 1 91 ? 6.804 13.191 1.943 1.00 91.88 91 SER A N 1
ATOM 736 C CA . SER A 1 91 ? 8.251 13.228 1.675 1.00 91.88 91 SER A CA 1
ATOM 737 C C . SER A 1 91 ? 8.721 14.550 1.061 1.00 91.88 91 SER A C 1
ATOM 739 O O . SER A 1 91 ? 9.878 14.930 1.250 1.00 91.88 91 SER A O 1
ATOM 741 N N . SER A 1 92 ? 7.843 15.246 0.333 1.00 91.50 92 SER A N 1
ATOM 742 C CA . SER A 1 92 ? 8.117 16.533 -0.321 1.00 91.50 92 SER A CA 1
ATOM 743 C C . SER A 1 92 ? 7.736 17.764 0.513 1.00 91.50 92 SER A C 1
ATOM 745 O O . SER A 1 92 ? 7.921 18.889 0.054 1.00 91.50 92 SER A O 1
ATOM 747 N N . ALA A 1 93 ? 7.216 17.570 1.730 1.00 92.50 93 ALA A N 1
ATOM 748 C CA . ALA A 1 93 ? 6.781 18.662 2.594 1.00 92.50 93 ALA A CA 1
ATOM 749 C C . ALA A 1 93 ? 7.943 19.614 2.935 1.00 92.50 93 ALA A C 1
ATOM 751 O O . ALA A 1 93 ? 8.965 19.209 3.501 1.00 92.50 93 ALA A O 1
ATOM 752 N N . ASN A 1 94 ? 7.755 20.904 2.656 1.00 90.69 94 ASN A N 1
ATOM 753 C CA . ASN A 1 94 ? 8.788 21.940 2.772 1.00 90.69 94 ASN A CA 1
ATOM 754 C C . ASN A 1 94 ? 8.924 22.501 4.195 1.00 90.69 94 ASN A C 1
ATOM 756 O O . ASN A 1 94 ? 9.837 23.271 4.487 1.00 90.69 94 ASN A O 1
ATOM 760 N N . SER A 1 95 ? 8.004 22.147 5.095 1.00 92.19 95 SER A N 1
ATOM 761 C CA . SER A 1 95 ? 8.010 22.590 6.490 1.00 92.19 95 SER A CA 1
ATOM 762 C C . SER A 1 95 ? 7.433 21.526 7.422 1.00 92.19 95 SER A C 1
ATOM 764 O O . SER A 1 95 ? 6.672 20.661 6.992 1.00 92.19 95 SER A O 1
ATOM 766 N N . ASN A 1 96 ? 7.751 21.607 8.718 1.00 90.69 96 ASN A N 1
ATOM 767 C CA . ASN A 1 96 ? 7.145 20.726 9.727 1.00 90.69 96 ASN A CA 1
ATOM 768 C C . ASN A 1 96 ? 5.629 20.920 9.818 1.00 90.69 96 ASN A C 1
ATOM 770 O O . ASN A 1 96 ? 4.901 19.944 9.894 1.00 90.69 96 ASN A O 1
ATOM 774 N N . LYS A 1 97 ? 5.141 22.158 9.678 1.00 94.31 97 LYS A N 1
ATOM 775 C CA . LYS A 1 97 ? 3.702 22.443 9.675 1.00 94.31 97 LYS A CA 1
ATOM 776 C C . LYS A 1 97 ? 2.964 21.741 8.529 1.00 94.31 97 LYS A C 1
ATOM 778 O O . LYS A 1 97 ? 1.865 21.238 8.730 1.00 94.31 97 LYS A O 1
ATOM 783 N N . GLU A 1 98 ? 3.541 21.739 7.328 1.00 95.44 98 GLU A N 1
ATOM 784 C CA . GLU A 1 98 ? 2.968 21.045 6.166 1.00 95.44 98 GLU A CA 1
ATOM 785 C C . GLU A 1 98 ? 2.987 19.526 6.362 1.00 95.44 98 GLU A C 1
ATOM 787 O O . GLU A 1 98 ? 1.982 18.860 6.126 1.00 95.44 98 GLU A O 1
ATOM 792 N N . PHE A 1 99 ? 4.102 18.998 6.864 1.00 94.12 99 PHE A N 1
ATOM 793 C CA . PHE A 1 99 ? 4.237 17.589 7.213 1.00 94.12 99 PHE A CA 1
ATOM 794 C C . PHE A 1 99 ? 3.167 17.151 8.225 1.00 94.12 99 PHE A C 1
ATOM 796 O O . PHE A 1 99 ? 2.413 16.216 7.958 1.00 94.12 99 PHE A O 1
ATOM 803 N N . ASP A 1 100 ? 3.030 17.877 9.336 1.00 94.44 100 ASP A N 1
ATOM 804 C CA . ASP A 1 100 ? 2.047 17.587 10.383 1.00 94.44 100 ASP A CA 1
ATOM 805 C C . ASP A 1 100 ? 0.614 17.681 9.858 1.00 94.44 100 ASP A C 1
ATOM 807 O O . ASP A 1 100 ? -0.235 16.863 10.215 1.00 94.44 100 ASP A O 1
ATOM 811 N N . ALA A 1 101 ? 0.334 18.637 8.968 1.00 97.12 101 ALA A N 1
ATOM 812 C CA . ALA A 1 101 ? -0.970 18.756 8.328 1.00 97.12 101 ALA A CA 1
ATOM 813 C C . ALA A 1 101 ? -1.292 17.535 7.450 1.00 97.12 101 ALA A C 1
ATOM 815 O O . ALA A 1 101 ? -2.424 17.051 7.477 1.00 97.12 101 ALA A O 1
ATOM 816 N N . LEU A 1 102 ? -0.314 17.001 6.712 1.00 97.44 102 LEU A N 1
ATOM 817 C CA . LEU A 1 102 ? -0.490 15.807 5.879 1.00 97.44 102 LEU A CA 1
ATOM 818 C C . LEU A 1 102 ? -0.632 14.524 6.713 1.00 97.44 102 LEU A C 1
ATOM 820 O O . LEU A 1 102 ? -1.474 13.682 6.391 1.00 97.44 102 LEU A O 1
ATOM 824 N N . ILE A 1 103 ? 0.120 14.382 7.810 1.00 96.75 103 ILE A N 1
ATOM 825 C CA . ILE A 1 103 ? -0.063 13.263 8.751 1.00 96.75 103 ILE A CA 1
ATOM 826 C C . ILE A 1 103 ? -1.428 13.358 9.443 1.00 96.75 103 ILE A C 1
ATOM 828 O O . ILE A 1 103 ? -2.153 12.367 9.523 1.00 96.75 103 ILE A O 1
ATOM 832 N N . THR A 1 104 ? -1.844 14.556 9.855 1.00 97.38 104 THR A N 1
ATOM 833 C CA . THR A 1 104 ? -3.183 14.791 10.422 1.00 97.38 104 THR A CA 1
ATOM 834 C C . THR A 1 104 ? -4.278 14.472 9.404 1.00 97.38 104 THR A C 1
ATOM 836 O O . THR A 1 104 ? -5.295 13.866 9.745 1.00 97.38 104 THR A O 1
ATOM 839 N N . TYR A 1 105 ? -4.073 14.826 8.132 1.00 98.44 105 TYR A N 1
ATOM 840 C CA . TYR A 1 105 ? -4.979 14.459 7.049 1.00 98.44 105 TYR A CA 1
ATOM 841 C C . TYR A 1 105 ? -5.090 12.935 6.903 1.00 98.44 105 TYR A C 1
ATOM 843 O O . TYR A 1 105 ? -6.205 12.412 6.873 1.00 98.44 105 TYR A O 1
ATOM 851 N N . TYR A 1 106 ? -3.960 12.218 6.899 1.00 98.50 106 TYR A N 1
ATOM 852 C CA . TYR A 1 106 ? -3.925 10.752 6.906 1.00 98.50 106 TYR A CA 1
ATOM 853 C C . TYR A 1 106 ? -4.701 10.160 8.092 1.00 98.50 106 TYR A C 1
ATOM 855 O O . TYR A 1 106 ? -5.571 9.309 7.894 1.00 98.50 106 TYR A O 1
ATOM 863 N N . MET A 1 107 ? -4.446 10.636 9.314 1.00 98.06 107 MET A N 1
ATOM 864 C CA . MET A 1 107 ? -5.169 10.192 10.512 1.00 98.06 107 MET A CA 1
ATOM 865 C C . MET A 1 107 ? -6.673 10.444 10.371 1.00 98.06 107 MET A C 1
ATOM 867 O O . MET A 1 107 ? -7.475 9.563 10.659 1.00 98.06 107 MET A O 1
ATOM 871 N N . GLY A 1 108 ? -7.070 11.585 9.801 1.00 98.31 108 GLY A N 1
ATOM 872 C CA . GLY A 1 108 ? -8.467 11.893 9.506 1.00 98.31 108 GLY A CA 1
ATOM 873 C C . GLY A 1 108 ? -9.119 10.972 8.464 1.00 98.31 108 GLY A C 1
ATOM 874 O O . GLY A 1 108 ? -10.350 10.832 8.479 1.00 98.31 108 GLY A O 1
ATOM 875 N N . LEU A 1 109 ? -8.343 10.359 7.562 1.00 98.62 109 LEU A N 1
ATOM 876 C CA . LEU A 1 109 ? -8.806 9.286 6.672 1.00 98.62 109 LEU A CA 1
ATOM 877 C C . LEU A 1 109 ? -8.945 7.968 7.438 1.00 98.62 109 LEU A C 1
ATOM 879 O O . LEU A 1 109 ? -9.982 7.316 7.321 1.00 98.62 109 LEU A O 1
ATOM 883 N N . LEU A 1 110 ? -7.956 7.605 8.253 1.00 98.25 110 LEU A N 1
ATOM 884 C CA . LEU A 1 110 ? -7.988 6.398 9.083 1.00 98.25 110 LEU A CA 1
ATOM 885 C C . LEU A 1 110 ? -9.170 6.420 10.070 1.00 98.25 110 LEU A C 1
ATOM 887 O O . LEU A 1 110 ? -9.908 5.445 10.173 1.00 98.25 110 LEU A O 1
ATOM 891 N N . ASP A 1 111 ? -9.425 7.560 10.710 1.00 97.56 111 ASP A N 1
ATOM 892 C CA . ASP A 1 111 ? -10.549 7.774 11.631 1.00 97.56 111 ASP A CA 1
ATOM 893 C C . ASP A 1 111 ? -11.920 7.721 10.949 1.00 97.56 111 ASP A C 1
ATOM 895 O O . ASP A 1 111 ? -12.945 7.561 11.609 1.00 97.56 111 ASP A O 1
ATOM 899 N N . SER A 1 112 ? -11.964 7.856 9.621 1.00 98.12 112 SER A N 1
ATOM 900 C CA . SER A 1 112 ? -13.213 7.721 8.867 1.00 98.12 112 SER A CA 1
ATOM 901 C C . SER A 1 112 ? -13.632 6.268 8.635 1.00 98.12 112 SER A C 1
ATOM 903 O O . SER A 1 112 ? -14.743 6.031 8.159 1.00 98.12 112 SER A O 1
ATOM 905 N N . ILE A 1 113 ? -12.763 5.307 8.957 1.00 98.31 113 ILE A N 1
ATOM 906 C CA . ILE A 1 113 ? -13.045 3.877 8.861 1.00 98.31 113 ILE A CA 1
ATOM 907 C C . ILE A 1 113 ? -13.823 3.439 10.116 1.00 98.31 113 ILE A C 1
ATOM 909 O O . ILE A 1 113 ? -13.399 3.747 11.231 1.00 98.31 113 ILE A O 1
ATOM 913 N N . PRO A 1 114 ? -14.946 2.702 9.985 1.00 98.00 114 PRO A N 1
ATOM 914 C CA . PRO A 1 114 ? -15.721 2.230 11.126 1.00 98.00 114 PRO A CA 1
ATOM 915 C C . PRO A 1 114 ? -14.885 1.403 12.103 1.00 98.00 114 PRO A C 1
ATOM 917 O O . PRO A 1 114 ? -14.191 0.462 11.705 1.00 98.00 114 PRO A O 1
ATOM 920 N N . THR A 1 115 ? -15.007 1.716 13.392 1.00 98.19 115 THR A N 1
ATOM 921 C CA . THR A 1 115 ? -14.292 1.025 14.466 1.00 98.19 115 THR A CA 1
ATOM 922 C C . THR A 1 115 ? -15.224 0.230 15.375 1.00 98.19 115 THR A C 1
ATOM 924 O O . THR A 1 115 ? -16.437 0.443 15.415 1.00 98.19 115 THR A O 1
ATOM 927 N N . VAL A 1 116 ? -14.645 -0.722 16.101 1.00 97.50 116 VAL A N 1
ATOM 928 C CA . VAL A 1 116 ? -15.300 -1.524 17.133 1.00 97.50 116 VAL A CA 1
ATOM 929 C C . VAL A 1 116 ? -14.336 -1.714 18.300 1.00 97.50 116 VAL A C 1
ATOM 931 O O . VAL A 1 116 ? -13.135 -1.894 18.098 1.00 97.50 116 VAL A O 1
ATOM 934 N N . LYS A 1 117 ? -14.852 -1.678 19.530 1.00 97.88 117 LYS A N 1
ATOM 935 C CA . LYS A 1 117 ? -14.078 -2.078 20.706 1.00 97.88 117 LYS A CA 1
ATOM 936 C C . LYS A 1 117 ? -14.114 -3.601 20.817 1.00 97.88 117 LYS A C 1
ATOM 938 O O . LYS A 1 117 ? -15.201 -4.169 20.905 1.00 97.88 117 LYS A O 1
ATOM 943 N N . CYS A 1 118 ? -12.963 -4.265 20.784 1.00 96.12 118 CYS A N 1
ATOM 944 C CA . CYS A 1 118 ? -12.907 -5.720 20.925 1.00 96.12 118 CYS A CA 1
ATOM 945 C C . CYS A 1 118 ? -11.589 -6.207 21.532 1.00 96.12 118 CYS A C 1
ATOM 947 O O . CYS A 1 118 ? -10.557 -5.538 21.451 1.00 96.12 118 CYS A O 1
ATOM 949 N N . SER A 1 119 ? -11.615 -7.417 22.088 1.00 96.06 119 SER A N 1
ATOM 950 C CA . SER A 1 119 ? -10.401 -8.195 22.335 1.00 96.06 119 SER A CA 1
ATOM 951 C C . SER A 1 119 ? -9.969 -8.930 21.071 1.00 96.06 119 SER A C 1
ATOM 953 O O . SER A 1 119 ? -10.798 -9.320 20.247 1.00 96.06 119 SER A O 1
ATOM 955 N N . LEU A 1 120 ? -8.662 -9.126 20.921 1.00 96.25 120 LEU A N 1
ATOM 956 C CA . LEU A 1 120 ? -8.098 -9.815 19.764 1.00 96.25 120 LEU A CA 1
ATOM 957 C C . LEU A 1 120 ? -8.362 -11.322 19.850 1.00 96.25 120 LEU A C 1
ATOM 959 O O . LEU A 1 120 ? -8.293 -11.924 20.921 1.00 96.25 120 LEU A O 1
ATOM 963 N N . GLY A 1 121 ? -8.709 -11.915 18.708 1.00 94.75 121 GLY A N 1
ATOM 964 C CA . GLY A 1 121 ? -9.050 -13.330 18.588 1.00 94.75 121 GLY A CA 1
ATOM 965 C C . GLY A 1 121 ? -7.900 -14.194 18.073 1.00 94.75 121 GLY A C 1
ATOM 966 O O . GLY A 1 121 ? -6.806 -13.714 17.775 1.00 94.75 121 GLY A O 1
ATOM 967 N N . LYS A 1 122 ? -8.188 -15.491 17.905 1.00 95.81 122 LYS A N 1
ATOM 968 C CA . LYS A 1 122 ? -7.230 -16.470 17.368 1.00 95.81 122 LYS A CA 1
ATOM 969 C C . LYS A 1 122 ? -6.790 -16.148 15.941 1.00 95.81 122 LYS A C 1
ATOM 971 O O . LYS A 1 122 ? -5.636 -16.384 15.614 1.00 95.81 122 LYS A O 1
ATOM 976 N N . ASP A 1 123 ? -7.667 -15.595 15.104 1.00 96.19 123 ASP A N 1
ATOM 977 C CA . ASP A 1 123 ? -7.316 -15.267 13.715 1.00 96.19 123 ASP A CA 1
ATOM 978 C C . ASP A 1 123 ? -6.264 -14.158 13.645 1.00 96.19 123 ASP A C 1
ATOM 980 O O . ASP A 1 123 ? -5.282 -14.278 12.910 1.00 96.19 123 ASP A O 1
ATOM 984 N N . PHE A 1 124 ? -6.394 -13.147 14.509 1.00 97.06 124 PHE A N 1
ATOM 985 C CA . PHE A 1 124 ? -5.360 -12.137 14.700 1.00 97.06 124 PHE A CA 1
ATOM 986 C C . PHE A 1 124 ? -4.059 -12.778 15.202 1.00 97.06 124 PHE A C 1
ATOM 988 O O . PHE A 1 124 ? -3.004 -12.585 14.596 1.00 97.06 124 PHE A O 1
ATOM 995 N N . GLU A 1 125 ? -4.126 -13.588 16.265 1.00 96.56 125 GLU A N 1
ATOM 996 C CA . GLU A 1 125 ? -2.952 -14.256 16.846 1.00 96.56 125 GLU A CA 1
ATOM 997 C C . GLU A 1 125 ? -2.234 -15.171 15.838 1.00 96.56 125 GLU A C 1
ATOM 999 O O . GLU A 1 125 ? -1.006 -15.213 15.782 1.00 96.56 125 GLU A O 1
ATOM 1004 N N . ASN A 1 126 ? -2.972 -15.841 14.955 1.00 96.00 126 ASN A N 1
ATOM 1005 C CA . ASN A 1 126 ? -2.405 -16.685 13.906 1.00 96.00 126 ASN A CA 1
ATOM 1006 C C . ASN A 1 126 ? -1.564 -15.886 12.900 1.00 96.00 126 ASN A C 1
ATOM 1008 O O . ASN A 1 126 ? -0.627 -16.428 12.303 1.00 96.00 126 ASN A O 1
ATOM 1012 N N . ILE A 1 127 ? -1.921 -14.628 12.635 1.00 94.75 127 ILE A N 1
ATOM 1013 C CA . ILE A 1 127 ? -1.263 -13.772 11.639 1.00 94.75 127 ILE A CA 1
ATOM 1014 C C . ILE A 1 127 ? -0.137 -12.958 12.276 1.00 94.75 127 ILE A C 1
ATOM 1016 O O . ILE A 1 127 ? 0.976 -12.938 11.746 1.00 94.75 127 ILE A O 1
ATOM 1020 N N . PHE A 1 128 ? -0.406 -12.349 13.425 1.00 95.50 128 PHE A N 1
ATOM 1021 C CA . PHE A 1 128 ? 0.462 -11.373 14.083 1.00 95.50 128 PHE A CA 1
ATOM 1022 C C . PHE A 1 128 ? 1.178 -11.933 15.319 1.00 95.50 128 PHE A C 1
ATOM 1024 O O . PHE A 1 128 ? 2.035 -11.272 15.891 1.00 95.50 128 PHE A O 1
ATOM 1031 N N . GLY A 1 129 ? 0.898 -13.168 15.720 1.00 95.25 129 GLY A N 1
ATOM 1032 C CA . GLY A 1 129 ? 1.527 -13.795 16.876 1.00 95.25 129 GLY A CA 1
ATOM 1033 C C . GLY A 1 129 ? 0.860 -13.390 18.187 1.00 95.25 129 GLY A C 1
ATOM 1034 O O . GLY A 1 129 ? -0.278 -12.931 18.217 1.00 95.25 129 GLY A O 1
ATOM 1035 N N . LYS A 1 130 ? 1.579 -13.598 19.293 1.00 95.56 130 LYS A N 1
ATOM 1036 C CA . LYS A 1 130 ? 1.031 -13.542 20.654 1.00 95.56 130 LYS A CA 1
ATOM 1037 C C . LYS A 1 130 ? 0.237 -12.258 20.932 1.00 95.56 130 LYS A C 1
ATOM 1039 O O . LYS A 1 130 ? 0.701 -11.149 20.656 1.00 95.56 130 LYS A O 1
ATOM 1044 N N . ILE A 1 131 ? -0.921 -12.433 21.563 1.00 94.19 131 ILE A N 1
ATOM 1045 C CA . ILE A 1 131 ? -1.803 -11.352 22.017 1.00 94.19 131 ILE A CA 1
ATOM 1046 C C . ILE A 1 131 ? -1.909 -11.307 23.544 1.00 94.19 131 ILE A C 1
ATOM 1048 O O . ILE A 1 131 ? -1.714 -12.310 24.238 1.00 94.19 131 ILE A O 1
ATOM 1052 N N . GLU A 1 132 ? -2.255 -10.136 24.072 1.00 91.06 132 GLU A N 1
ATOM 1053 C CA . GLU A 1 132 ? -2.618 -9.969 25.476 1.00 91.06 132 GLU A CA 1
ATOM 1054 C C . GLU A 1 132 ? -4.094 -10.341 25.675 1.00 91.06 132 GLU A C 1
ATOM 1056 O O . GLU A 1 132 ? -4.999 -9.705 25.134 1.00 91.06 132 GLU A O 1
ATOM 1061 N N . LYS A 1 133 ? -4.350 -11.417 26.427 1.00 89.12 133 LYS A N 1
ATOM 1062 C CA . LYS A 1 133 ? -5.712 -11.930 26.625 1.00 89.12 133 LYS A CA 1
ATOM 1063 C C . LYS A 1 133 ? -6.537 -10.967 27.474 1.00 89.12 133 LYS A C 1
ATOM 1065 O O . LYS A 1 133 ? -6.112 -10.574 28.552 1.00 89.12 133 LYS A O 1
ATOM 1070 N N . GLY A 1 134 ? -7.744 -10.652 27.008 1.00 88.25 134 GLY A N 1
ATOM 1071 C CA . GLY A 1 134 ? -8.694 -9.799 27.729 1.00 88.25 134 GLY A CA 1
ATOM 1072 C C . GLY A 1 134 ? -8.428 -8.298 27.603 1.00 88.25 134 GLY A C 1
ATOM 1073 O O . GLY A 1 134 ? -9.279 -7.512 28.008 1.00 88.25 134 GLY A O 1
ATOM 1074 N N . LYS A 1 135 ? -7.308 -7.882 26.995 1.00 92.81 135 LYS A N 1
ATOM 1075 C CA . LYS A 1 135 ? -7.097 -6.477 26.641 1.00 92.81 135 LYS A CA 1
ATOM 1076 C C . LYS A 1 135 ? -8.051 -6.083 25.519 1.00 92.81 135 LYS A C 1
ATOM 1078 O O . LYS A 1 135 ? -8.252 -6.831 24.558 1.00 92.81 135 LYS A O 1
ATOM 1083 N N . GLU A 1 136 ? -8.665 -4.917 25.665 1.00 94.88 136 GLU A N 1
ATOM 1084 C CA . GLU A 1 136 ? -9.551 -4.339 24.660 1.00 94.88 136 GLU A CA 1
ATOM 1085 C C . GLU A 1 136 ? -8.820 -3.270 23.852 1.00 94.88 136 GLU A C 1
ATOM 1087 O O . GLU A 1 136 ? -8.085 -2.445 24.400 1.00 94.88 136 GLU A O 1
ATOM 1092 N N . TYR A 1 137 ? -9.081 -3.255 22.549 1.00 95.38 137 TYR A N 1
ATOM 1093 C CA . TYR A 1 137 ? -8.529 -2.298 21.601 1.00 95.38 137 TYR A CA 1
ATOM 1094 C C . TYR A 1 137 ? -9.663 -1.611 20.845 1.00 95.38 137 TYR A C 1
ATOM 1096 O O . TYR A 1 137 ? -10.740 -2.184 20.667 1.00 95.38 137 TYR A O 1
ATOM 1104 N N . ILE A 1 138 ? -9.409 -0.392 20.368 1.00 96.81 138 ILE A N 1
ATOM 1105 C CA . ILE A 1 138 ? -10.228 0.212 19.317 1.00 96.81 138 ILE A CA 1
ATOM 1106 C C . ILE A 1 138 ? -9.698 -0.316 17.988 1.00 96.81 138 ILE A C 1
ATOM 1108 O O . ILE A 1 138 ? -8.614 0.061 17.538 1.00 96.81 138 ILE A O 1
ATOM 1112 N N . CYS A 1 139 ? -10.447 -1.226 17.382 1.00 97.81 139 CYS A N 1
ATOM 1113 C CA . CYS A 1 139 ? -10.074 -1.882 16.139 1.00 97.81 139 CYS A CA 1
ATOM 1114 C C . CYS A 1 139 ? -10.838 -1.293 14.960 1.00 97.81 139 CYS A C 1
ATOM 1116 O O . CYS A 1 139 ? -12.011 -0.950 15.093 1.00 97.81 139 CYS A O 1
ATOM 1118 N N . LEU A 1 140 ? -10.205 -1.243 13.790 1.00 98.19 140 LEU A N 1
ATOM 1119 C CA . LEU A 1 140 ? -10.925 -1.145 12.526 1.00 98.19 140 LEU A CA 1
ATOM 1120 C C . LEU A 1 140 ? -11.812 -2.384 12.398 1.00 98.19 140 LEU A C 1
ATOM 1122 O O . LEU A 1 140 ? -11.332 -3.506 12.578 1.00 98.19 140 LEU A O 1
ATOM 1126 N N . LYS A 1 141 ? -13.105 -2.182 12.128 1.00 96.44 141 LYS A N 1
ATOM 1127 C CA . LYS A 1 141 ? -14.074 -3.280 12.026 1.00 96.44 141 LYS A CA 1
ATOM 1128 C C . LYS A 1 141 ? -13.703 -4.238 10.893 1.00 96.44 141 LYS A C 1
ATOM 1130 O O . LYS A 1 141 ? -13.725 -5.447 11.089 1.00 96.44 141 LYS A O 1
ATOM 1135 N N . GLU A 1 142 ? -13.342 -3.678 9.742 1.00 95.06 142 GLU A N 1
ATOM 1136 C CA . GLU A 1 142 ? -12.706 -4.414 8.651 1.00 95.06 142 GLU A CA 1
ATOM 1137 C C . GLU A 1 142 ? -11.189 -4.370 8.864 1.00 95.06 142 GLU A C 1
ATOM 1139 O O . GLU A 1 142 ? -10.623 -3.292 9.069 1.00 95.06 142 GLU A O 1
ATOM 1144 N N . GLY A 1 143 ? -10.520 -5.524 8.832 1.00 94.75 143 GLY A N 1
ATOM 1145 C CA . GLY A 1 143 ? -9.097 -5.645 9.148 1.00 94.75 143 GLY A CA 1
ATOM 1146 C C . GLY A 1 143 ? -8.180 -5.134 8.043 1.00 94.75 143 GLY A C 1
ATOM 1147 O O . GLY A 1 143 ? -7.532 -5.938 7.381 1.00 94.75 143 GLY A O 1
ATOM 1148 N N . ILE A 1 144 ? -8.111 -3.820 7.831 1.00 96.31 144 ILE A N 1
ATOM 1149 C CA . ILE A 1 144 ? -7.288 -3.187 6.787 1.00 96.31 144 ILE A CA 1
ATOM 1150 C C . ILE A 1 144 ? -5.887 -2.894 7.338 1.00 96.31 144 ILE A C 1
ATOM 1152 O O . ILE A 1 144 ? -5.675 -1.869 7.982 1.00 96.31 144 ILE A O 1
ATOM 1156 N N . LEU A 1 145 ? -4.919 -3.786 7.098 1.00 95.25 145 LEU A N 1
ATOM 1157 C CA . LEU A 1 145 ? -3.539 -3.599 7.570 1.00 95.25 145 LEU A CA 1
ATOM 1158 C C . LEU A 1 145 ? -2.732 -2.656 6.663 1.00 95.25 145 LEU A C 1
ATOM 1160 O O . LEU A 1 145 ? -1.877 -1.921 7.150 1.00 95.25 145 LEU A O 1
ATOM 1164 N N . ASP A 1 146 ? -2.948 -2.689 5.347 1.00 89.25 146 ASP A N 1
ATOM 1165 C CA . ASP A 1 146 ? -2.132 -1.969 4.355 1.00 89.25 146 ASP A CA 1
ATOM 1166 C C . ASP A 1 146 ? -2.657 -0.587 3.964 1.00 89.25 146 ASP A C 1
ATOM 1168 O O . ASP A 1 146 ? -2.393 -0.101 2.860 1.00 89.25 146 ASP A O 1
ATOM 1172 N N . PHE A 1 147 ? -3.306 0.097 4.901 1.00 97.00 147 PHE A N 1
ATOM 1173 C CA . PHE A 1 147 ? -3.689 1.496 4.750 1.00 97.00 147 PHE A CA 1
ATOM 1174 C C . PHE A 1 147 ? -2.468 2.435 4.864 1.00 97.00 147 PHE A C 1
ATOM 1176 O O . PHE A 1 147 ? -2.450 3.364 5.655 1.00 97.00 147 PHE A O 1
ATOM 1183 N N . ASN A 1 148 ? -1.395 2.171 4.114 1.00 95.25 148 ASN A N 1
ATOM 1184 C CA . ASN A 1 148 ? -0.150 2.942 4.159 1.00 95.25 148 ASN A CA 1
ATOM 1185 C C . ASN A 1 148 ? -0.245 4.214 3.308 1.00 95.25 148 ASN A C 1
ATOM 1187 O O . ASN A 1 148 ? -0.961 4.252 2.309 1.00 95.25 148 ASN A O 1
ATOM 1191 N N . LEU A 1 149 ? 0.586 5.215 3.613 1.00 96.31 149 LEU A N 1
ATOM 1192 C CA . LEU A 1 149 ? 0.653 6.470 2.852 1.00 96.31 149 LEU A CA 1
ATOM 1193 C C . LEU A 1 149 ? 0.941 6.259 1.353 1.00 96.31 149 LEU A C 1
ATOM 1195 O O . LEU A 1 149 ? 0.426 6.996 0.517 1.00 96.31 149 LEU A O 1
ATOM 1199 N N . SER A 1 150 ? 1.744 5.253 0.990 1.00 93.25 150 SER A N 1
ATOM 1200 C CA . SER A 1 150 ? 2.059 4.946 -0.414 1.00 93.25 150 SER A CA 1
ATOM 1201 C C . SER A 1 150 ? 0.874 4.359 -1.178 1.00 93.25 150 SER A C 1
ATOM 1203 O O . SER A 1 150 ? 0.868 4.392 -2.401 1.00 93.25 150 SER A O 1
ATOM 1205 N N . ASN A 1 151 ? -0.110 3.815 -0.460 1.00 96.62 151 ASN A N 1
ATOM 1206 C CA . ASN A 1 151 ? -1.297 3.159 -1.005 1.00 96.62 151 ASN A CA 1
ATOM 1207 C C . ASN A 1 151 ? -2.492 4.124 -1.117 1.00 96.62 151 ASN A C 1
ATOM 1209 O O . ASN A 1 151 ? -3.595 3.722 -1.490 1.00 96.62 151 ASN A O 1
ATOM 1213 N N . LEU A 1 152 ? -2.274 5.403 -0.799 1.00 98.25 152 LEU A N 1
ATOM 1214 C CA . LEU A 1 152 ? -3.245 6.483 -0.916 1.00 98.25 152 LEU A CA 1
ATOM 1215 C C . LEU A 1 152 ? -2.755 7.467 -1.973 1.00 98.25 152 LEU A C 1
ATOM 1217 O O . LEU A 1 152 ? -1.699 8.069 -1.806 1.00 98.25 152 LEU A O 1
ATOM 1221 N N . VAL A 1 153 ? -3.511 7.639 -3.054 1.00 98.25 153 VAL A N 1
ATOM 1222 C CA . VAL A 1 153 ? -3.222 8.628 -4.104 1.00 98.25 153 VAL A CA 1
ATOM 1223 C C . VAL A 1 153 ? -4.287 9.706 -4.092 1.00 98.25 153 VAL A C 1
ATOM 1225 O O . VAL A 1 153 ? -5.478 9.404 -4.111 1.00 98.25 153 VAL A O 1
ATOM 1228 N N . ILE A 1 154 ? -3.851 10.961 -4.095 1.00 98.12 154 ILE A N 1
ATOM 1229 C CA . ILE A 1 154 ? -4.725 12.115 -4.275 1.00 98.12 154 ILE A CA 1
ATOM 1230 C C . ILE A 1 154 ? -4.680 12.485 -5.754 1.00 98.12 154 ILE A C 1
ATOM 1232 O O . ILE A 1 154 ? -3.612 12.797 -6.291 1.00 98.12 154 ILE A O 1
ATOM 1236 N N . ASP A 1 155 ? -5.826 12.396 -6.425 1.00 97.31 155 ASP A N 1
ATOM 1237 C CA . ASP A 1 155 ? -5.937 12.787 -7.828 1.00 97.31 155 ASP A CA 1
ATOM 1238 C C . ASP A 1 155 ? -5.899 14.313 -8.005 1.00 97.31 155 ASP A C 1
ATOM 1240 O O . ASP A 1 155 ? -5.983 15.086 -7.050 1.00 97.31 155 ASP A O 1
ATOM 1244 N N . TYR A 1 156 ? -5.783 14.774 -9.251 1.00 94.94 156 TYR A N 1
ATOM 1245 C CA . TYR A 1 156 ? -5.745 16.211 -9.554 1.00 94.94 156 TYR A CA 1
ATOM 1246 C C . TYR A 1 156 ? -7.057 16.955 -9.239 1.00 94.94 156 TYR A C 1
ATOM 1248 O O . TYR A 1 156 ? -7.072 18.183 -9.242 1.00 94.94 156 TYR A O 1
ATOM 1256 N N . GLY A 1 157 ? -8.150 16.233 -8.974 1.00 95.94 157 GLY A N 1
ATOM 1257 C CA . GLY A 1 157 ? -9.409 16.788 -8.477 1.00 95.94 157 GLY A CA 1
ATOM 1258 C C . GLY A 1 157 ? -9.475 16.877 -6.948 1.00 95.94 157 GLY A C 1
ATOM 1259 O O . GLY A 1 157 ? -10.485 17.337 -6.418 1.00 95.94 157 GLY A O 1
ATOM 1260 N N . GLY A 1 158 ? -8.430 16.444 -6.234 1.00 95.62 158 GLY A N 1
ATOM 1261 C CA . GLY A 1 158 ? -8.362 16.437 -4.773 1.00 95.62 158 GLY A CA 1
ATOM 1262 C C . GLY A 1 158 ? -9.052 15.240 -4.116 1.00 95.62 158 GLY A C 1
ATOM 1263 O O . GLY A 1 158 ? -9.226 15.237 -2.896 1.00 95.62 158 GLY A O 1
ATOM 1264 N N . LYS A 1 159 ? -9.462 14.222 -4.883 1.00 97.88 159 LYS A N 1
ATOM 1265 C CA . LYS A 1 159 ? -10.085 13.012 -4.336 1.00 97.88 159 LYS A CA 1
ATOM 1266 C C . LYS A 1 159 ? -9.020 11.988 -3.955 1.00 97.88 159 LYS A C 1
ATOM 1268 O O . LYS A 1 159 ? -8.112 11.707 -4.735 1.00 97.88 159 LYS A O 1
ATOM 1273 N N . THR A 1 160 ? -9.175 11.390 -2.777 1.00 98.62 160 THR A N 1
ATOM 1274 C CA . THR A 1 160 ? -8.284 10.330 -2.293 1.00 98.62 160 THR A CA 1
ATOM 1275 C C . THR A 1 160 ? -8.761 8.957 -2.738 1.00 98.62 160 THR A C 1
ATOM 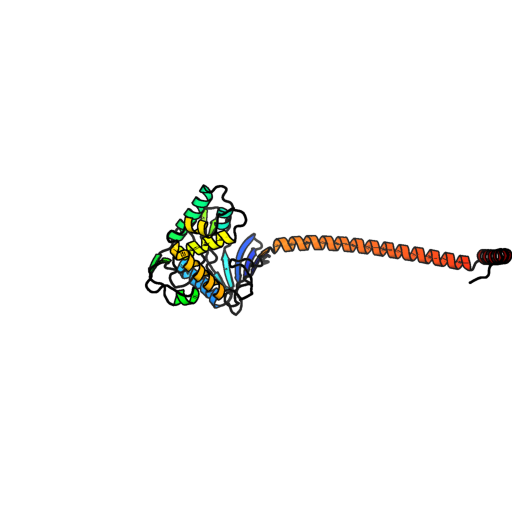1277 O O . THR A 1 160 ? -9.929 8.600 -2.564 1.00 98.62 160 THR A O 1
ATOM 1280 N N . HIS A 1 161 ? -7.829 8.171 -3.262 1.00 98.50 161 HIS A N 1
ATOM 1281 C CA . HIS A 1 161 ? -8.024 6.815 -3.754 1.00 98.50 161 HIS A CA 1
ATOM 1282 C C . HIS A 1 161 ? -7.148 5.851 -2.961 1.00 98.50 161 HIS A C 1
ATOM 1284 O O . HIS A 1 161 ? -5.928 6.010 -2.926 1.00 98.50 161 HIS A O 1
ATOM 1290 N N . PHE A 1 162 ? -7.763 4.845 -2.347 1.00 98.19 162 PHE A N 1
ATOM 1291 C CA . PHE A 1 162 ? -7.078 3.751 -1.668 1.00 98.19 162 PHE A CA 1
ATOM 1292 C C . PHE A 1 162 ? -6.953 2.552 -2.608 1.00 98.19 162 PHE A C 1
ATOM 1294 O O . PHE A 1 162 ? -7.956 1.997 -3.069 1.00 98.19 162 PHE A O 1
ATOM 1301 N N . PHE A 1 163 ? -5.722 2.150 -2.896 1.00 94.12 163 PHE A N 1
ATOM 1302 C CA . PHE A 1 163 ? -5.406 0.997 -3.734 1.00 94.12 163 PHE A CA 1
ATOM 1303 C C . PHE A 1 163 ? -4.489 0.028 -2.988 1.00 94.12 163 PHE A C 1
ATOM 1305 O O . PHE A 1 163 ? -4.026 0.316 -1.895 1.00 94.12 163 PHE A O 1
ATOM 1312 N N . ASP A 1 164 ? -4.221 -1.125 -3.600 1.00 88.88 164 ASP A N 1
ATOM 1313 C CA . ASP A 1 164 ? -3.301 -2.123 -3.046 1.00 88.88 164 ASP A CA 1
ATOM 1314 C C . ASP A 1 164 ? -3.705 -2.620 -1.648 1.00 88.88 164 ASP A C 1
ATOM 1316 O O . ASP A 1 164 ? -2.932 -2.517 -0.705 1.00 88.88 164 ASP A O 1
ATOM 1320 N N . TYR A 1 165 ? -4.933 -3.147 -1.559 1.00 93.38 165 TYR A N 1
ATOM 1321 C CA . TYR A 1 165 ? -5.541 -3.774 -0.377 1.00 93.38 165 TYR A CA 1
ATOM 1322 C C . TYR A 1 165 ? -5.255 -5.291 -0.295 1.00 93.38 165 TYR A C 1
ATOM 1324 O O . TYR A 1 165 ? -6.149 -6.119 -0.094 1.00 93.38 165 TYR A O 1
ATOM 1332 N N . GLU A 1 166 ? -3.998 -5.676 -0.522 1.00 90.44 166 GLU A N 1
ATOM 1333 C CA . GLU A 1 166 ? -3.508 -7.061 -0.458 1.00 90.44 166 GLU A CA 1
ATOM 1334 C C . GLU A 1 166 ? -3.566 -7.652 0.957 1.00 90.44 166 GLU A C 1
ATOM 1336 O O . GLU A 1 166 ? -3.854 -8.842 1.123 1.00 90.44 166 GLU A O 1
ATOM 1341 N N . TRP A 1 167 ? -3.310 -6.830 1.974 1.00 93.44 167 TRP A N 1
ATOM 1342 C CA . TRP A 1 167 ? -3.257 -7.220 3.381 1.00 93.44 167 TRP A CA 1
ATOM 1343 C C . TRP A 1 167 ? -4.479 -6.706 4.124 1.00 93.44 167 TRP A C 1
ATOM 1345 O O . TRP A 1 167 ? -4.397 -5.925 5.068 1.00 93.44 167 TRP A O 1
ATOM 1355 N N . CYS A 1 168 ? -5.634 -7.184 3.686 1.00 94.50 168 CYS A N 1
ATOM 1356 C CA . CYS A 1 168 ? -6.885 -7.003 4.396 1.00 94.50 168 CYS A CA 1
ATOM 1357 C C . CYS A 1 168 ? -7.434 -8.354 4.843 1.00 94.50 168 CYS A C 1
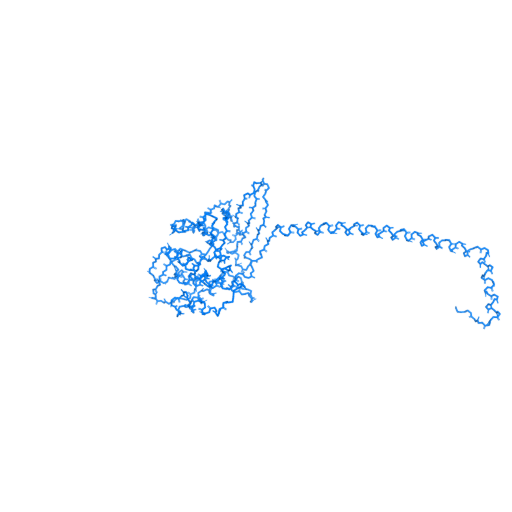ATOM 1359 O O . CYS A 1 168 ? -7.390 -9.338 4.097 1.00 94.50 168 CYS A O 1
ATOM 1361 N N . TYR A 1 169 ? -7.988 -8.369 6.047 1.00 95.31 169 TYR A N 1
ATOM 1362 C CA . TYR A 1 169 ? -8.515 -9.545 6.718 1.00 95.31 169 TYR A CA 1
ATOM 1363 C C . TYR A 1 169 ? -9.988 -9.346 7.073 1.00 95.31 169 TYR A C 1
ATOM 1365 O O . TYR A 1 169 ? -10.506 -8.227 7.079 1.00 95.31 169 TYR A O 1
ATOM 1373 N N . ASP A 1 170 ? -10.672 -10.450 7.334 1.00 94.69 170 ASP A N 1
ATOM 1374 C CA . ASP A 1 170 ? -12.074 -10.517 7.750 1.00 94.69 170 ASP A CA 1
ATOM 1375 C C . ASP A 1 170 ? -12.254 -10.471 9.278 1.00 94.69 170 ASP A C 1
ATOM 1377 O O . ASP A 1 170 ? -13.362 -10.646 9.781 1.00 94.69 170 ASP A O 1
ATOM 1381 N N . PHE A 1 171 ? -11.179 -10.184 10.016 1.00 96.44 171 PHE A N 1
ATOM 1382 C CA . PHE A 1 171 ? -11.192 -9.953 11.457 1.00 96.44 171 PHE A CA 1
ATOM 1383 C C . PHE A 1 171 ? -10.700 -8.533 11.806 1.00 96.44 171 PHE A C 1
ATOM 1385 O O . PHE A 1 171 ? -9.908 -7.961 11.054 1.00 96.44 171 PHE A O 1
ATOM 1392 N N . PRO A 1 172 ? -11.114 -7.958 12.953 1.00 97.19 172 PRO A N 1
ATOM 1393 C CA . PRO A 1 172 ? -10.718 -6.605 13.345 1.00 97.19 172 PRO A CA 1
ATOM 1394 C C . PRO A 1 172 ? -9.219 -6.461 13.644 1.00 97.19 172 PRO A C 1
ATOM 1396 O O . PRO A 1 172 ? -8.601 -7.355 14.226 1.00 97.19 172 PRO A O 1
ATOM 1399 N N . ILE A 1 173 ? -8.646 -5.298 13.321 1.00 97.62 173 ILE A N 1
ATOM 1400 C CA . ILE A 1 173 ? -7.235 -4.961 13.590 1.00 97.62 173 ILE A CA 1
ATOM 1401 C C . ILE A 1 173 ? -7.160 -3.658 14.396 1.00 97.62 173 ILE A C 1
ATOM 1403 O O . ILE A 1 173 ? -7.858 -2.711 14.032 1.00 97.62 173 ILE A O 1
ATOM 1407 N N . PRO A 1 174 ? -6.326 -3.556 15.455 1.00 97.44 174 PRO A N 1
ATOM 1408 C CA . PRO A 1 174 ? -6.166 -2.318 16.218 1.00 97.44 174 PRO A CA 1
ATOM 1409 C C . PRO A 1 174 ? -5.838 -1.124 15.317 1.00 97.44 174 PRO A C 1
ATOM 1411 O O . PRO A 1 174 ? -4.883 -1.177 14.542 1.00 97.44 174 PRO A O 1
ATOM 1414 N N . LYS A 1 175 ? -6.607 -0.035 15.436 1.00 97.12 175 LYS A N 1
ATOM 1415 C CA . LYS A 1 175 ? -6.422 1.179 14.623 1.00 97.12 175 LYS A CA 1
ATOM 1416 C C . LYS A 1 175 ? -5.007 1.742 14.778 1.00 97.12 175 LYS A C 1
ATOM 1418 O O . LYS A 1 175 ? -4.347 2.050 13.791 1.00 97.12 175 LYS A O 1
ATOM 1423 N N . ASP A 1 176 ? -4.521 1.792 16.013 1.00 96.19 176 ASP A N 1
ATOM 1424 C CA . ASP A 1 176 ? -3.195 2.323 16.334 1.00 96.19 176 ASP A CA 1
ATOM 1425 C C . ASP A 1 176 ? -2.068 1.449 15.773 1.00 96.19 176 ASP A C 1
ATOM 1427 O O . ASP A 1 176 ? -1.006 1.963 15.433 1.00 96.19 176 ASP A O 1
ATOM 1431 N N . PHE A 1 177 ? -2.302 0.143 15.593 1.00 96.94 177 PHE A N 1
ATOM 1432 C CA . PHE A 1 177 ? -1.343 -0.732 14.920 1.00 96.94 177 PHE A CA 1
ATOM 1433 C C . PHE A 1 177 ? -1.254 -0.426 13.414 1.00 96.94 177 PHE A C 1
ATOM 1435 O O . PHE A 1 177 ? -0.163 -0.445 12.845 1.00 96.94 177 PHE A O 1
ATOM 1442 N N . VAL A 1 178 ? -2.375 -0.074 12.773 1.00 97.25 178 VAL A N 1
ATOM 1443 C CA . VAL A 1 178 ? -2.392 0.381 11.369 1.00 97.25 178 VAL A CA 1
ATOM 1444 C C . VAL A 1 178 ? -1.680 1.730 11.225 1.00 97.25 178 VAL A C 1
ATOM 1446 O O . VAL A 1 178 ? -0.857 1.891 10.323 1.00 97.25 178 VAL A O 1
ATOM 1449 N N . LEU A 1 179 ? -1.921 2.674 12.144 1.00 97.19 179 LEU A N 1
ATOM 1450 C CA . LEU A 1 179 ? -1.196 3.951 12.202 1.00 97.19 179 LEU A CA 1
ATOM 1451 C C . LEU A 1 179 ? 0.311 3.729 12.382 1.00 97.19 179 LEU A C 1
ATOM 1453 O O . LEU A 1 179 ? 1.102 4.234 11.585 1.00 97.19 179 LEU A O 1
ATOM 1457 N N . PHE A 1 180 ? 0.701 2.921 13.370 1.00 95.94 180 PHE A N 1
ATOM 1458 C CA . PHE A 1 180 ? 2.088 2.525 13.609 1.00 95.94 180 PHE A CA 1
ATOM 1459 C C . PHE A 1 180 ? 2.747 1.989 12.342 1.00 95.94 180 PHE A C 1
ATOM 1461 O O . PHE A 1 180 ? 3.816 2.460 11.959 1.00 95.94 180 PHE A O 1
ATOM 1468 N N . ARG A 1 181 ? 2.101 1.034 11.666 1.00 94.56 181 ARG A N 1
ATOM 1469 C CA . ARG A 1 181 ? 2.645 0.415 10.458 1.00 94.56 181 ARG A CA 1
ATOM 1470 C C . ARG A 1 181 ? 2.832 1.442 9.345 1.00 94.56 181 ARG A C 1
ATOM 1472 O O . ARG A 1 181 ? 3.892 1.454 8.728 1.00 94.56 181 ARG A O 1
ATOM 1479 N N . ALA A 1 182 ? 1.852 2.310 9.106 1.00 95.06 182 ALA A N 1
ATOM 1480 C CA . ALA A 1 182 ? 1.940 3.329 8.065 1.00 95.06 182 ALA A CA 1
ATOM 1481 C C . ALA A 1 182 ? 3.095 4.316 8.312 1.00 95.06 182 ALA A C 1
ATOM 1483 O O . ALA A 1 182 ? 3.848 4.619 7.384 1.00 95.06 182 ALA A O 1
ATOM 1484 N N . LEU A 1 183 ? 3.274 4.757 9.562 1.00 93.75 183 LEU A N 1
ATOM 1485 C CA . LEU A 1 183 ? 4.368 5.641 9.978 1.00 93.75 183 LEU A CA 1
ATOM 1486 C C . LEU A 1 183 ? 5.732 4.947 9.887 1.00 93.75 183 LEU A C 1
ATOM 1488 O O . LEU A 1 183 ? 6.685 5.519 9.367 1.00 93.75 183 LEU A O 1
ATOM 1492 N N . LEU A 1 184 ? 5.822 3.695 10.332 1.00 90.88 184 LEU A N 1
ATOM 1493 C CA . LEU A 1 184 ? 7.041 2.892 10.283 1.00 90.88 184 LEU A CA 1
ATOM 1494 C C . LEU A 1 184 ? 7.465 2.584 8.834 1.00 90.88 184 LEU A C 1
ATOM 1496 O O . LEU A 1 184 ? 8.635 2.742 8.477 1.00 90.88 184 LEU A O 1
ATOM 1500 N N . VAL A 1 185 ? 6.518 2.219 7.963 1.00 88.31 185 VAL A N 1
ATOM 1501 C CA . VAL A 1 185 ? 6.751 2.067 6.514 1.00 88.31 185 VAL A CA 1
ATOM 1502 C C . VAL A 1 185 ? 7.219 3.390 5.914 1.00 88.31 185 VAL A C 1
ATOM 1504 O O . VAL A 1 185 ? 8.173 3.408 5.141 1.00 88.31 185 VAL A O 1
ATOM 1507 N N . PHE A 1 186 ? 6.575 4.504 6.256 1.00 90.38 186 PHE A N 1
ATOM 1508 C CA . PHE A 1 186 ? 6.972 5.813 5.753 1.00 90.38 186 PHE A CA 1
ATOM 1509 C C . PHE A 1 186 ? 8.402 6.173 6.180 1.00 90.38 186 PHE A C 1
ATOM 1511 O O . PHE A 1 186 ? 9.235 6.434 5.313 1.00 90.38 186 PHE A O 1
ATOM 1518 N N . TYR A 1 187 ? 8.712 6.099 7.477 1.00 88.31 187 TYR A N 1
ATOM 1519 C CA . TYR A 1 187 ? 10.031 6.415 8.033 1.00 88.31 187 TYR A CA 1
ATOM 1520 C C . TYR A 1 187 ? 11.139 5.598 7.360 1.00 88.31 187 TYR A C 1
ATOM 1522 O O . TYR A 1 187 ? 12.165 6.131 6.956 1.00 88.31 187 TYR A O 1
ATOM 1530 N N . THR A 1 188 ? 10.912 4.297 7.181 1.00 82.69 188 THR A N 1
ATOM 1531 C CA . THR A 1 188 ? 11.923 3.375 6.636 1.00 82.69 188 THR A CA 1
ATOM 1532 C C . THR A 1 188 ? 12.165 3.522 5.137 1.00 82.69 188 THR A C 1
ATOM 1534 O O . THR A 1 188 ? 13.224 3.117 4.662 1.00 82.69 188 THR A O 1
ATOM 1537 N N . ASN A 1 189 ? 11.218 4.098 4.392 1.00 79.38 189 ASN A N 1
ATOM 1538 C CA . ASN A 1 189 ? 11.351 4.346 2.951 1.00 79.38 189 ASN A CA 1
ATOM 1539 C C . ASN A 1 189 ? 11.625 5.822 2.618 1.00 79.38 189 ASN A C 1
ATOM 1541 O O . ASN A 1 189 ? 11.773 6.163 1.447 1.00 79.38 189 ASN A O 1
ATOM 1545 N N . SER A 1 190 ? 11.717 6.694 3.624 1.00 75.62 190 SER A N 1
ATOM 1546 C CA . SER A 1 190 ? 12.001 8.116 3.436 1.00 75.62 190 SER A CA 1
ATOM 1547 C C . SER A 1 190 ? 13.490 8.383 3.615 1.00 75.62 190 SER A C 1
ATOM 1549 O O . SER A 1 190 ? 14.017 8.292 4.719 1.00 75.62 190 SER A O 1
ATOM 1551 N N . THR A 1 191 ? 14.184 8.736 2.534 1.00 64.00 191 THR A N 1
ATOM 1552 C CA . THR A 1 191 ? 15.629 9.036 2.564 1.00 64.00 191 THR A CA 1
ATOM 1553 C C . THR A 1 191 ? 15.941 10.531 2.650 1.00 64.00 191 THR A C 1
ATOM 1555 O O . THR A 1 191 ? 17.095 10.902 2.837 1.00 64.00 191 THR A O 1
ATOM 1558 N N . SER A 1 192 ? 14.943 11.400 2.462 1.00 61.72 192 SER A N 1
ATOM 1559 C CA . SER A 1 192 ? 15.132 12.839 2.224 1.00 61.72 192 SER A CA 1
ATOM 1560 C C . SER A 1 192 ? 14.944 13.732 3.452 1.00 61.72 192 SER A C 1
ATOM 1562 O O . SER A 1 192 ? 15.260 14.918 3.382 1.00 61.72 192 SER A O 1
ATOM 1564 N N . ARG A 1 193 ? 14.426 13.206 4.569 1.00 68.50 193 ARG A N 1
ATOM 1565 C CA . ARG A 1 193 ? 14.064 14.010 5.743 1.00 68.50 193 ARG A CA 1
ATOM 1566 C C . ARG A 1 193 ? 14.860 13.563 6.964 1.00 68.50 193 ARG A C 1
ATOM 1568 O O . ARG A 1 193 ? 14.917 12.379 7.280 1.00 68.50 193 ARG A O 1
ATOM 1575 N N . ASN A 1 194 ? 15.462 14.529 7.655 1.00 71.12 194 ASN A N 1
ATOM 1576 C CA . ASN A 1 194 ? 16.173 14.296 8.908 1.00 71.12 194 ASN A CA 1
ATOM 1577 C C . ASN A 1 194 ? 15.156 14.122 10.034 1.00 71.12 194 ASN A C 1
ATOM 1579 O O . ASN A 1 194 ? 14.814 15.078 10.730 1.00 71.12 194 ASN A O 1
ATOM 1583 N N . PHE A 1 195 ? 14.637 12.909 10.176 1.00 72.44 195 PHE A N 1
ATOM 1584 C CA . PHE A 1 195 ? 13.860 12.560 11.352 1.00 72.44 195 PHE A CA 1
ATOM 1585 C C . PHE A 1 195 ? 14.777 12.390 12.566 1.00 72.44 195 PHE A C 1
ATOM 1587 O O . PHE A 1 195 ? 15.955 12.050 12.450 1.00 72.44 195 PHE A O 1
ATOM 1594 N N . GLN A 1 196 ? 14.196 12.588 13.745 1.00 79.69 196 GLN A N 1
ATOM 1595 C CA . GLN A 1 196 ? 14.727 12.055 14.996 1.00 79.69 196 GLN A CA 1
ATOM 1596 C C . GLN A 1 196 ? 14.728 10.512 14.987 1.00 79.69 196 GLN A C 1
ATOM 1598 O O . GLN A 1 196 ? 14.474 9.875 13.956 1.00 79.69 196 GLN A O 1
ATOM 1603 N N . SER A 1 197 ? 15.013 9.894 16.136 1.00 86.31 197 SER A N 1
ATOM 1604 C CA . SER A 1 197 ? 14.885 8.441 16.272 1.00 86.31 197 SER A CA 1
ATOM 1605 C C . SER A 1 197 ? 13.483 7.979 15.853 1.00 86.31 197 SER A C 1
ATOM 1607 O O . SER A 1 197 ? 12.500 8.718 15.973 1.00 86.31 197 SER A O 1
ATOM 1609 N N . ILE A 1 198 ? 13.381 6.753 15.343 1.00 85.25 198 ILE A N 1
ATOM 1610 C CA . ILE A 1 198 ? 12.091 6.202 14.930 1.00 85.25 198 ILE A CA 1
ATOM 1611 C C . ILE A 1 198 ? 11.120 6.112 16.108 1.00 85.25 198 ILE A C 1
ATOM 1613 O O . ILE A 1 198 ? 9.923 6.333 15.950 1.00 85.25 198 ILE A O 1
ATOM 1617 N N . GLU A 1 199 ? 11.638 5.844 17.304 1.00 86.12 199 GLU A N 1
ATOM 1618 C CA . GLU A 1 199 ? 10.864 5.828 18.534 1.00 86.12 199 GLU A CA 1
ATOM 1619 C C . GLU A 1 199 ? 10.269 7.198 18.841 1.00 86.12 199 GLU A C 1
ATOM 1621 O O . GLU A 1 199 ? 9.095 7.269 19.190 1.00 86.12 199 GLU A O 1
ATOM 1626 N N . ASP A 1 200 ? 11.041 8.274 18.715 1.00 88.19 200 ASP A N 1
ATOM 1627 C CA . ASP A 1 200 ? 10.540 9.615 19.019 1.00 88.19 200 ASP A CA 1
ATOM 1628 C C . ASP A 1 200 ? 9.530 10.082 17.967 1.00 88.19 200 ASP A C 1
ATOM 1630 O O . ASP A 1 200 ? 8.472 10.584 18.332 1.00 88.19 200 ASP A O 1
ATOM 1634 N N . PHE A 1 201 ? 9.772 9.783 16.686 1.00 89.62 201 PHE A N 1
ATOM 1635 C CA . PHE A 1 201 ? 8.800 10.027 15.616 1.00 89.62 201 PHE A CA 1
ATOM 1636 C C . PHE A 1 201 ? 7.463 9.309 15.861 1.00 89.62 201 PHE A C 1
ATOM 1638 O O . PHE A 1 201 ? 6.396 9.896 15.710 1.00 89.62 201 PHE A O 1
ATOM 1645 N N . LEU A 1 202 ? 7.491 8.041 16.278 1.00 91.19 202 LEU A N 1
ATOM 1646 C CA . LEU A 1 202 ? 6.263 7.294 16.558 1.00 91.19 202 LEU A CA 1
ATOM 1647 C C . LEU A 1 202 ? 5.502 7.850 17.774 1.00 91.19 202 LEU A C 1
ATOM 1649 O O . LEU A 1 202 ? 4.271 7.862 17.759 1.00 91.19 202 LEU A O 1
ATOM 1653 N N . LYS A 1 203 ? 6.206 8.322 18.812 1.00 90.88 203 LYS A N 1
ATOM 1654 C CA . LYS A 1 203 ? 5.585 8.903 20.019 1.00 90.88 203 LYS A CA 1
ATOM 1655 C C . LYS A 1 203 ? 4.845 10.214 19.748 1.00 90.88 203 LYS A C 1
ATOM 1657 O O . LYS A 1 203 ? 3.967 10.558 20.530 1.00 90.88 203 LYS A O 1
ATOM 1662 N N . GLU A 1 204 ? 5.178 10.933 18.677 1.00 90.19 204 GLU A N 1
ATOM 1663 C CA . GLU A 1 204 ? 4.478 12.172 18.306 1.00 90.19 204 GLU A CA 1
ATOM 1664 C C . GLU A 1 204 ? 3.023 11.923 17.888 1.00 90.19 204 GLU A C 1
ATOM 1666 O O . GLU A 1 204 ? 2.174 12.789 18.086 1.00 90.19 204 GLU A O 1
ATOM 1671 N N . TYR A 1 205 ? 2.724 10.736 17.348 1.00 91.06 205 TYR A N 1
ATOM 1672 C CA . TYR A 1 205 ? 1.413 10.428 16.766 1.00 91.06 205 TYR A CA 1
ATOM 1673 C C . TYR A 1 205 ? 0.692 9.250 17.434 1.00 91.06 205 TYR A C 1
ATOM 1675 O O . TYR A 1 205 ? -0.516 9.097 17.258 1.00 91.06 205 TYR A O 1
ATOM 1683 N N . ILE A 1 206 ? 1.399 8.405 18.193 1.00 91.38 206 ILE A N 1
ATOM 1684 C CA . ILE A 1 206 ? 0.812 7.272 18.921 1.00 91.38 206 ILE A CA 1
ATOM 1685 C C . ILE A 1 206 ? 0.695 7.627 20.401 1.00 91.38 206 ILE A C 1
ATOM 1687 O O . ILE A 1 206 ? 1.690 7.666 21.122 1.00 91.38 206 ILE A O 1
ATOM 1691 N N . GLU A 1 207 ? -0.541 7.801 20.870 1.00 83.06 207 GLU A N 1
ATOM 1692 C CA . GLU A 1 207 ? -0.833 8.193 22.255 1.00 83.06 207 GLU A CA 1
ATOM 1693 C C . GLU A 1 207 ? -0.324 7.161 23.280 1.00 83.06 207 GLU A C 1
ATOM 1695 O O . GLU A 1 207 ? 0.311 7.511 24.277 1.00 83.06 207 GLU A O 1
ATOM 1700 N N . LYS A 1 208 ? -0.565 5.865 23.033 1.00 85.00 208 LYS A N 1
ATOM 1701 C CA . LYS A 1 208 ? -0.190 4.768 23.942 1.00 85.00 208 LYS A CA 1
ATOM 1702 C C . LYS A 1 208 ? 1.171 4.181 23.594 1.00 85.00 208 LYS A C 1
ATOM 1704 O O . LYS A 1 208 ? 1.290 3.114 22.994 1.00 85.00 208 LYS A O 1
ATOM 1709 N N . THR A 1 209 ? 2.221 4.882 23.999 1.00 78.38 209 THR A N 1
ATOM 1710 C CA . THR A 1 209 ? 3.611 4.511 23.677 1.00 78.38 209 THR A CA 1
ATOM 1711 C C . THR A 1 209 ? 4.040 3.146 24.241 1.00 78.38 209 THR A C 1
ATOM 1713 O O . THR A 1 209 ? 4.896 2.476 23.661 1.00 78.38 209 THR A O 1
ATOM 1716 N N . GLU A 1 210 ? 3.407 2.686 25.322 1.00 78.94 210 GLU A N 1
ATOM 1717 C CA . GLU A 1 210 ? 3.581 1.344 25.895 1.00 78.94 210 GLU A CA 1
ATOM 1718 C C . GLU A 1 210 ? 3.231 0.203 24.924 1.00 78.94 210 GLU A C 1
ATOM 1720 O O . GLU A 1 210 ? 3.855 -0.860 24.979 1.00 78.94 210 GLU A O 1
ATOM 1725 N N . ASP A 1 211 ? 2.316 0.439 23.978 1.00 86.81 211 ASP A N 1
ATOM 1726 C CA . ASP A 1 211 ? 1.893 -0.555 22.989 1.00 86.81 211 ASP A CA 1
ATOM 1727 C C . ASP A 1 211 ? 2.871 -0.680 21.806 1.00 86.81 211 ASP A C 1
ATOM 1729 O O . ASP A 1 211 ? 2.880 -1.702 21.117 1.00 86.81 211 ASP A O 1
ATOM 1733 N N . ILE A 1 212 ? 3.768 0.294 21.594 1.00 89.69 212 ILE A N 1
ATOM 1734 C CA . ILE A 1 212 ? 4.700 0.316 20.447 1.00 89.69 212 ILE A CA 1
ATOM 1735 C C . ILE A 1 212 ? 5.567 -0.951 20.398 1.00 89.69 212 ILE A C 1
ATOM 1737 O O . ILE A 1 212 ? 5.776 -1.528 19.330 1.00 89.69 212 ILE A O 1
ATOM 1741 N N . LYS A 1 213 ? 6.043 -1.439 21.551 1.00 90.44 213 LYS A N 1
ATOM 1742 C CA . LYS A 1 213 ? 6.830 -2.686 21.615 1.00 90.44 213 LYS A CA 1
ATOM 1743 C C . LYS A 1 213 ? 6.029 -3.890 21.117 1.00 90.44 213 LYS A C 1
ATOM 1745 O O . LYS A 1 213 ? 6.573 -4.750 20.425 1.00 90.44 213 LYS A O 1
ATOM 1750 N N . GLN A 1 214 ? 4.742 -3.945 21.454 1.00 93.19 214 GLN A N 1
ATOM 1751 C CA . GLN A 1 214 ? 3.843 -5.000 21.000 1.00 93.19 214 GLN A CA 1
ATOM 1752 C C . GLN A 1 214 ? 3.574 -4.885 19.494 1.00 93.19 214 GLN A C 1
ATOM 1754 O O . GLN A 1 214 ? 3.553 -5.901 18.801 1.00 93.19 214 GLN A O 1
ATOM 1759 N N . TYR A 1 215 ? 3.448 -3.665 18.970 1.00 93.94 215 TYR A N 1
ATOM 1760 C CA . TYR A 1 215 ? 3.281 -3.419 17.537 1.00 93.94 215 TYR A CA 1
ATOM 1761 C C . TYR A 1 215 ? 4.494 -3.874 16.720 1.00 93.94 215 TYR A C 1
ATOM 1763 O O . TYR A 1 215 ? 4.322 -4.554 15.709 1.00 93.94 215 TYR A O 1
ATOM 1771 N N . TYR A 1 216 ? 5.719 -3.621 17.193 1.00 92.06 216 TYR A N 1
ATOM 1772 C CA . TYR A 1 216 ? 6.928 -4.187 16.581 1.00 92.06 216 TYR A CA 1
ATOM 1773 C C . TYR A 1 216 ? 6.929 -5.721 16.584 1.00 92.06 216 TYR A C 1
ATOM 1775 O O . TYR A 1 216 ? 7.316 -6.340 15.592 1.00 92.06 216 TYR A O 1
ATOM 1783 N N . ALA A 1 217 ? 6.487 -6.350 17.677 1.00 91.94 217 ALA A N 1
ATOM 1784 C CA . ALA A 1 217 ? 6.403 -7.808 17.755 1.00 91.94 217 ALA A CA 1
ATOM 1785 C C . ALA A 1 217 ? 5.387 -8.379 16.748 1.00 91.94 217 ALA A C 1
ATOM 1787 O O . ALA A 1 217 ? 5.697 -9.347 16.047 1.00 91.94 217 ALA A O 1
ATOM 1788 N N . TRP A 1 218 ? 4.210 -7.755 16.632 1.00 95.06 218 TRP A N 1
ATOM 1789 C CA . TRP A 1 218 ? 3.184 -8.131 15.655 1.00 95.06 218 TRP A CA 1
ATOM 1790 C C . TRP A 1 218 ? 3.652 -7.962 14.215 1.00 95.06 218 TRP A C 1
ATOM 1792 O O . TRP A 1 218 ? 3.476 -8.861 13.389 1.00 95.06 218 TRP A O 1
ATOM 1802 N N . GLU A 1 219 ? 4.305 -6.842 13.928 1.00 92.31 219 GLU A N 1
ATOM 1803 C CA . GLU A 1 219 ? 4.898 -6.560 12.628 1.00 92.31 219 GLU A CA 1
ATOM 1804 C C . GLU A 1 219 ? 5.959 -7.602 12.257 1.00 92.31 219 GLU A C 1
ATOM 1806 O O . GLU A 1 219 ? 5.898 -8.203 11.183 1.00 92.31 219 GLU A O 1
ATOM 1811 N N . GLY A 1 220 ? 6.893 -7.889 13.167 1.00 88.88 220 GLY A N 1
ATOM 1812 C CA . GLY A 1 220 ? 7.938 -8.885 12.946 1.00 88.88 220 GLY A CA 1
ATOM 1813 C C . GLY A 1 220 ? 7.375 -10.289 12.706 1.00 88.88 220 GLY A C 1
ATOM 1814 O O . GLY A 1 220 ? 7.874 -11.026 11.849 1.00 88.88 220 GLY A O 1
ATOM 1815 N N . HIS A 1 221 ? 6.312 -10.676 13.413 1.00 92.38 221 HIS A N 1
ATOM 1816 C CA . HIS A 1 221 ? 5.646 -11.958 13.183 1.00 92.38 221 HIS A CA 1
ATOM 1817 C C . HIS A 1 221 ? 4.966 -12.010 11.810 1.00 92.38 221 HIS A C 1
ATOM 1819 O O . HIS A 1 221 ? 5.168 -12.967 11.055 1.00 92.38 221 HIS A O 1
ATOM 1825 N N . PHE A 1 222 ? 4.211 -10.965 11.459 1.00 92.25 222 PHE A N 1
ATOM 1826 C CA . PHE A 1 222 ? 3.557 -10.851 10.158 1.00 92.25 222 PHE A CA 1
ATOM 1827 C C . PHE A 1 222 ? 4.572 -10.948 9.011 1.00 92.25 222 PHE A C 1
ATOM 1829 O O . PHE A 1 222 ? 4.394 -11.741 8.084 1.00 92.25 222 PHE A O 1
ATOM 1836 N N . GLN A 1 223 ? 5.692 -10.233 9.102 1.00 85.19 223 GLN A N 1
ATOM 1837 C CA . GLN A 1 223 ? 6.738 -10.280 8.083 1.00 85.19 223 GLN A CA 1
ATOM 1838 C C . GLN A 1 223 ? 7.356 -11.668 7.923 1.00 85.19 223 GLN A C 1
ATOM 1840 O O . GLN A 1 223 ? 7.459 -12.176 6.805 1.00 85.19 223 GLN A O 1
ATOM 1845 N N . ASN A 1 224 ? 7.697 -12.332 9.029 1.00 84.81 224 ASN A N 1
ATOM 1846 C CA . ASN A 1 224 ? 8.199 -13.708 9.004 1.00 84.81 224 ASN A CA 1
ATOM 1847 C C . ASN A 1 224 ? 7.183 -14.696 8.403 1.00 84.81 224 ASN A C 1
ATOM 1849 O O . ASN A 1 224 ? 7.560 -15.727 7.827 1.00 84.81 224 ASN A O 1
ATOM 1853 N N . LYS A 1 225 ? 5.886 -14.390 8.515 1.00 87.31 225 LYS A N 1
ATOM 1854 C CA . LYS A 1 225 ? 4.819 -15.186 7.911 1.00 87.31 225 LYS A CA 1
ATOM 1855 C C . LYS A 1 225 ? 4.767 -15.027 6.390 1.00 87.31 225 LYS A C 1
ATOM 1857 O O . LYS A 1 225 ? 4.518 -16.031 5.721 1.00 87.31 225 LYS A O 1
ATOM 1862 N N . VAL A 1 226 ? 5.054 -13.845 5.840 1.00 85.75 226 VAL A N 1
ATOM 1863 C CA . VAL A 1 226 ? 4.854 -13.538 4.406 1.00 85.75 226 VAL A CA 1
ATOM 1864 C C . VAL A 1 226 ? 6.137 -13.507 3.565 1.00 85.75 226 VAL A C 1
ATOM 1866 O O . VAL A 1 226 ? 6.068 -13.679 2.347 1.00 85.75 226 VAL A O 1
ATOM 1869 N N . VAL A 1 227 ? 7.308 -13.338 4.182 1.00 80.88 227 VAL A N 1
ATOM 1870 C CA . VAL A 1 227 ? 8.620 -13.263 3.512 1.00 80.88 227 VAL A CA 1
ATOM 1871 C C . VAL A 1 227 ? 9.313 -14.636 3.485 1.00 80.88 227 VAL A C 1
ATOM 1873 O O . VAL A 1 227 ? 9.174 -15.456 4.396 1.00 80.88 227 VAL A O 1
ATOM 1876 N N . VAL A 1 228 ? 10.067 -14.919 2.420 1.00 71.50 228 VAL A N 1
ATOM 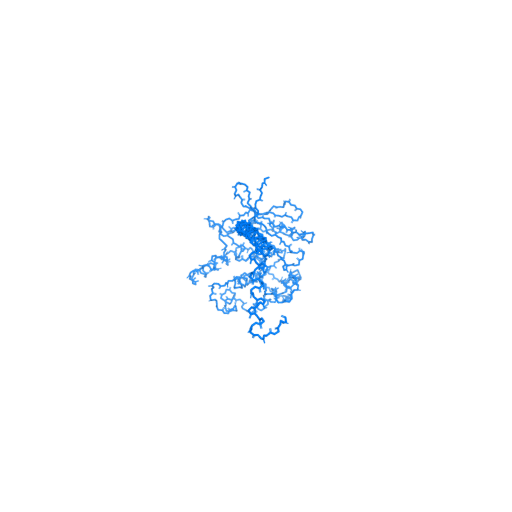1877 C CA . VAL A 1 228 ? 10.974 -16.073 2.331 1.00 71.50 228 VAL A CA 1
ATOM 1878 C C . VAL A 1 228 ? 12.192 -15.786 3.206 1.00 71.50 228 VAL A C 1
ATOM 1880 O O . VAL A 1 228 ? 12.897 -14.812 2.961 1.00 71.50 228 VAL A O 1
ATOM 1883 N N . LYS A 1 229 ? 12.471 -16.638 4.203 1.00 60.12 229 LYS A N 1
ATOM 1884 C CA . LYS A 1 229 ? 13.655 -16.519 5.072 1.00 60.12 229 LYS A CA 1
ATOM 1885 C C . LYS A 1 229 ? 14.943 -16.529 4.236 1.00 60.12 229 LYS A C 1
ATOM 1887 O O . LYS A 1 229 ? 15.475 -17.588 3.915 1.00 60.12 229 LYS A O 1
ATOM 1892 N N . ARG A 1 230 ? 15.458 -15.351 3.895 1.00 53.25 230 ARG A N 1
ATOM 1893 C CA . ARG A 1 230 ? 16.849 -15.134 3.494 1.00 53.25 230 ARG A CA 1
ATOM 1894 C C . ARG A 1 230 ? 17.454 -14.198 4.528 1.00 53.25 230 ARG A C 1
ATOM 1896 O O . ARG A 1 230 ? 16.864 -13.168 4.837 1.00 53.25 230 ARG A O 1
ATOM 1903 N N . GLN A 1 231 ? 18.561 -14.625 5.131 1.00 42.12 231 GLN A N 1
ATOM 1904 C CA . GLN A 1 231 ? 19.263 -13.856 6.156 1.00 42.12 231 GLN A CA 1
ATOM 1905 C C . GLN A 1 231 ? 19.615 -12.464 5.600 1.00 42.12 231 GLN A C 1
ATOM 1907 O O . GLN A 1 231 ? 20.105 -12.360 4.479 1.00 42.12 231 GLN A O 1
ATOM 1912 N N . ASN A 1 232 ? 19.353 -11.426 6.399 1.00 40.19 232 ASN A N 1
ATOM 1913 C CA . ASN A 1 232 ? 19.760 -10.027 6.201 1.00 40.19 232 ASN A CA 1
ATOM 1914 C C . ASN A 1 232 ? 19.081 -9.226 5.073 1.00 40.19 232 ASN A C 1
ATOM 1916 O O . ASN A 1 232 ? 19.761 -8.518 4.334 1.00 40.19 232 ASN A O 1
ATOM 1920 N N . HIS A 1 233 ? 17.747 -9.235 4.988 1.00 42.62 233 HIS A N 1
ATOM 1921 C CA . HIS A 1 233 ? 17.033 -8.156 4.294 1.00 42.62 233 HIS A CA 1
ATOM 1922 C C . HIS A 1 233 ? 16.304 -7.251 5.296 1.00 42.62 233 HIS A C 1
ATOM 1924 O O . HIS A 1 233 ? 15.573 -7.772 6.141 1.00 42.62 233 HIS A O 1
ATOM 1930 N N . PRO A 1 234 ? 16.493 -5.918 5.230 1.00 41.47 234 PRO A N 1
ATOM 1931 C CA . PRO A 1 234 ? 15.704 -4.988 6.022 1.00 41.47 234 PRO A CA 1
ATOM 1932 C C . PRO A 1 234 ? 14.197 -5.134 5.748 1.00 41.47 234 PRO A C 1
ATOM 1934 O O . PRO A 1 234 ? 13.749 -5.521 4.670 1.00 41.47 234 PRO A O 1
ATOM 1937 N N . VAL A 1 235 ? 13.465 -4.833 6.814 1.00 50.25 235 VAL A N 1
ATOM 1938 C CA . VAL A 1 235 ? 12.099 -5.215 7.222 1.00 50.25 235 VAL A CA 1
ATOM 1939 C C . VAL A 1 235 ? 10.982 -4.509 6.415 1.00 50.25 235 VAL A C 1
ATOM 1941 O O . VAL A 1 235 ? 9.829 -4.916 6.445 1.00 50.25 235 VAL A O 1
ATOM 1944 N N . TYR A 1 236 ? 11.311 -3.516 5.589 1.00 49.41 236 TYR A N 1
ATOM 1945 C CA . TYR A 1 236 ? 10.391 -2.797 4.687 1.00 49.41 236 TYR A CA 1
ATOM 1946 C C . TYR A 1 236 ? 10.920 -2.865 3.255 1.00 49.41 236 TYR A C 1
ATOM 1948 O O . TYR A 1 236 ? 12.104 -3.154 3.109 1.00 49.41 236 TYR A O 1
ATOM 1956 N N . PRO A 1 237 ? 10.080 -2.739 2.204 1.00 44.41 237 PRO A N 1
ATOM 1957 C CA . PRO A 1 237 ? 10.287 -3.381 0.906 1.00 44.41 237 PRO A CA 1
ATOM 1958 C C . PRO A 1 237 ? 11.548 -2.880 0.189 1.00 44.41 237 PRO A C 1
ATOM 1960 O O . PRO A 1 237 ? 11.477 -2.105 -0.749 1.00 44.41 237 PRO A O 1
ATOM 1963 N N . LEU A 1 238 ? 12.709 -3.409 0.563 1.00 39.97 238 LEU A N 1
ATOM 1964 C CA . LEU A 1 238 ? 13.999 -3.102 -0.048 1.00 39.97 238 LEU A CA 1
ATOM 1965 C C . LEU A 1 238 ? 14.397 -4.144 -1.095 1.00 39.97 238 LEU A C 1
ATOM 1967 O O . LEU A 1 238 ? 15.568 -4.343 -1.390 1.00 39.97 238 LEU A O 1
ATOM 1971 N N . SER A 1 239 ? 13.423 -4.835 -1.685 1.00 35.84 239 SER A N 1
ATOM 1972 C CA . SER A 1 239 ? 13.638 -5.539 -2.956 1.00 35.84 239 SER A CA 1
ATOM 1973 C C . SER A 1 239 ? 12.321 -5.937 -3.613 1.00 35.84 239 SER A C 1
ATOM 1975 O O . SER A 1 239 ? 12.036 -7.109 -3.876 1.00 35.84 239 SER A O 1
ATOM 1977 N N . SER A 1 240 ? 11.513 -4.943 -3.967 1.00 43.88 240 SER A N 1
ATOM 1978 C CA . SER A 1 240 ? 10.958 -5.019 -5.312 1.00 43.88 240 SER A CA 1
ATOM 1979 C C . SER A 1 240 ? 12.093 -4.788 -6.292 1.00 43.88 240 SER A C 1
ATOM 1981 O O . SER A 1 240 ? 12.829 -3.817 -6.170 1.00 43.88 240 SER A O 1
ATOM 1983 N N . ILE A 1 241 ? 12.244 -5.674 -7.274 1.00 45.12 241 ILE A N 1
ATOM 1984 C CA . ILE A 1 241 ? 12.920 -5.239 -8.493 1.00 45.12 241 ILE A CA 1
ATOM 1985 C C . ILE A 1 241 ? 11.875 -4.415 -9.228 1.00 45.12 241 ILE A C 1
ATOM 1987 O O . ILE A 1 241 ? 10.946 -4.974 -9.820 1.00 45.12 241 ILE A O 1
ATOM 1991 N N . ASP A 1 242 ? 11.985 -3.106 -9.064 1.00 52.59 242 ASP A N 1
ATOM 1992 C CA . ASP A 1 242 ? 11.241 -2.129 -9.832 1.00 52.59 242 ASP A CA 1
ATOM 1993 C C . ASP A 1 242 ? 11.971 -1.989 -11.167 1.00 52.59 242 ASP A C 1
ATOM 1995 O O . ASP A 1 242 ? 13.147 -1.634 -11.217 1.00 52.59 242 ASP A O 1
ATOM 1999 N N . VAL A 1 243 ? 11.302 -2.390 -12.243 1.00 59.91 243 VAL A N 1
ATOM 2000 C CA . VAL A 1 243 ? 11.859 -2.319 -13.590 1.00 59.91 243 VAL A CA 1
ATOM 2001 C C . VAL A 1 243 ? 11.028 -1.320 -14.373 1.00 59.91 243 VAL A C 1
ATOM 2003 O O . VAL A 1 243 ? 9.886 -1.621 -14.743 1.00 59.91 243 VAL A O 1
ATOM 2006 N N . ASP A 1 244 ? 11.602 -0.144 -14.626 1.00 71.94 244 ASP A N 1
ATOM 2007 C CA . ASP A 1 244 ? 11.089 0.755 -15.652 1.00 71.94 244 ASP A CA 1
ATOM 2008 C C . ASP A 1 244 ? 11.476 0.179 -17.018 1.00 71.94 244 ASP A C 1
ATOM 2010 O O . ASP A 1 244 ? 12.632 0.194 -17.450 1.00 71.94 244 ASP A O 1
ATOM 2014 N N . VAL A 1 245 ? 10.489 -0.420 -17.676 1.00 71.62 245 VAL A N 1
ATOM 2015 C CA . VAL A 1 245 ? 10.689 -1.092 -18.959 1.00 71.62 245 VAL A CA 1
ATOM 2016 C C . VAL A 1 245 ? 10.910 -0.063 -20.063 1.00 71.62 245 VAL A C 1
ATOM 2018 O O . VAL A 1 245 ? 11.554 -0.380 -21.064 1.00 71.62 245 VAL A O 1
ATOM 2021 N N . LEU A 1 246 ? 10.391 1.156 -19.907 1.00 69.56 246 LEU A N 1
ATOM 2022 C CA . LEU A 1 246 ? 10.536 2.211 -20.898 1.00 69.56 246 LEU A CA 1
ATOM 2023 C C . LEU A 1 246 ? 11.955 2.777 -20.881 1.00 69.56 246 LEU A C 1
ATOM 2025 O O . LEU A 1 246 ? 12.560 2.912 -21.944 1.00 69.56 246 LEU A O 1
ATOM 2029 N N . ASP A 1 247 ? 12.513 3.028 -19.703 1.00 71.12 247 ASP A N 1
ATOM 2030 C CA . ASP A 1 247 ? 13.896 3.487 -19.573 1.00 71.12 247 ASP A CA 1
ATOM 2031 C C . ASP A 1 247 ? 14.896 2.407 -19.993 1.00 71.12 247 ASP A C 1
ATOM 2033 O O . ASP A 1 247 ? 15.810 2.696 -20.765 1.00 71.12 247 ASP A O 1
ATOM 2037 N N . MET A 1 248 ? 14.660 1.137 -19.636 1.00 72.31 248 MET A N 1
ATOM 2038 C CA . MET A 1 248 ? 15.459 0.028 -20.176 1.00 72.31 248 MET A CA 1
ATOM 2039 C C . MET A 1 248 ? 15.391 -0.053 -21.704 1.00 72.31 248 MET A C 1
ATOM 2041 O O . MET A 1 248 ? 16.396 -0.338 -22.352 1.00 72.31 248 MET A O 1
ATOM 2045 N N . LYS A 1 249 ? 14.215 0.174 -22.304 1.00 73.12 249 LYS A N 1
ATOM 2046 C CA . LYS A 1 249 ? 14.072 0.189 -23.766 1.00 73.12 249 LYS A CA 1
ATOM 2047 C C . LYS A 1 249 ? 14.877 1.319 -24.396 1.00 73.12 249 LYS A C 1
ATOM 2049 O O . LYS A 1 249 ? 15.580 1.045 -25.362 1.00 73.12 249 LYS A O 1
ATOM 2054 N N . LYS A 1 250 ? 14.827 2.533 -23.835 1.00 74.25 250 LYS A N 1
ATOM 2055 C CA . LYS A 1 250 ? 15.649 3.665 -24.297 1.00 74.25 250 LYS A CA 1
ATOM 2056 C C . LYS A 1 250 ? 17.138 3.332 -24.215 1.00 74.25 250 LYS A C 1
ATOM 2058 O O . LYS A 1 250 ? 17.861 3.553 -25.177 1.00 74.25 250 LYS A O 1
ATOM 2063 N N . GLU A 1 251 ? 17.590 2.745 -23.108 1.00 75.88 251 GLU A N 1
ATOM 2064 C CA . GLU A 1 251 ? 18.994 2.354 -22.938 1.00 75.88 251 GLU A CA 1
ATOM 2065 C C . GLU A 1 251 ? 19.418 1.273 -23.948 1.00 75.88 251 GLU A C 1
ATOM 2067 O O . GLU A 1 251 ? 20.513 1.329 -24.504 1.00 75.88 251 GLU A O 1
ATOM 2072 N N . ILE A 1 252 ? 18.543 0.302 -24.231 1.00 80.06 252 ILE A N 1
ATOM 2073 C CA . ILE A 1 252 ? 18.781 -0.715 -25.264 1.00 80.06 252 ILE A CA 1
ATOM 2074 C C . ILE A 1 252 ? 18.851 -0.082 -26.659 1.00 80.06 252 ILE A C 1
ATOM 2076 O O . ILE A 1 252 ? 19.667 -0.522 -27.464 1.00 80.06 252 ILE A O 1
ATOM 2080 N N . GLU A 1 253 ? 18.006 0.905 -26.962 1.00 84.44 253 GLU A N 1
ATOM 2081 C CA . GLU A 1 253 ? 18.021 1.642 -28.235 1.00 84.44 253 GLU A CA 1
ATOM 2082 C C . GLU A 1 253 ? 19.364 2.362 -28.422 1.00 84.44 253 GLU A C 1
ATOM 2084 O O . GLU A 1 253 ? 20.057 2.112 -29.405 1.00 84.44 253 GLU A O 1
ATOM 2089 N N . ILE A 1 254 ? 19.797 3.123 -27.411 1.00 84.69 254 ILE A N 1
ATOM 2090 C CA . ILE A 1 254 ? 21.091 3.823 -27.396 1.00 84.69 254 ILE A CA 1
ATOM 2091 C C . ILE A 1 254 ? 22.244 2.827 -27.586 1.00 84.69 254 ILE A C 1
ATOM 2093 O O . ILE A 1 254 ? 23.089 2.997 -28.462 1.00 84.69 254 ILE A O 1
ATOM 2097 N N . LYS A 1 255 ? 22.251 1.720 -26.832 1.00 83.44 255 LYS A N 1
ATOM 2098 C CA . LYS A 1 255 ? 23.293 0.688 -26.964 1.00 83.44 255 LYS A CA 1
ATOM 2099 C C . LYS A 1 255 ? 23.286 0.002 -28.329 1.00 83.44 255 LYS A C 1
ATOM 2101 O O . LYS A 1 255 ? 24.336 -0.439 -28.793 1.00 83.44 255 LYS A O 1
ATOM 2106 N N . LYS A 1 256 ? 22.132 -0.131 -28.989 1.00 88.44 256 LYS A N 1
ATOM 2107 C CA . LYS A 1 256 ? 22.064 -0.673 -30.356 1.00 88.44 256 LYS A CA 1
ATOM 2108 C C . LYS A 1 256 ? 22.704 0.278 -31.361 1.00 88.44 256 LYS A C 1
ATOM 2110 O O . LYS A 1 256 ? 23.431 -0.206 -32.228 1.00 88.44 256 LYS A O 1
ATOM 2115 N N . GLU A 1 257 ? 22.463 1.579 -31.228 1.00 88.62 257 GLU A N 1
ATOM 2116 C CA . GLU A 1 257 ? 23.104 2.609 -32.054 1.00 88.62 257 GLU A CA 1
ATOM 2117 C C . GLU A 1 257 ? 24.628 2.595 -31.856 1.00 88.62 257 GLU A C 1
ATOM 2119 O O . GLU A 1 257 ? 25.373 2.517 -32.833 1.00 88.62 257 GLU A O 1
ATOM 2124 N N . GLU A 1 258 ? 25.106 2.527 -30.609 1.00 87.38 258 GLU A N 1
ATOM 2125 C CA . GLU A 1 258 ? 26.539 2.390 -30.296 1.00 87.38 258 GLU A CA 1
ATOM 2126 C C . GLU A 1 258 ? 27.155 1.125 -30.913 1.00 87.38 258 GLU A C 1
ATOM 2128 O O . GLU A 1 258 ? 28.213 1.180 -31.541 1.00 87.38 258 GLU A O 1
ATOM 2133 N N . ILE A 1 259 ? 26.486 -0.028 -30.786 1.00 89.12 259 ILE A N 1
ATOM 2134 C CA . ILE A 1 259 ? 26.946 -1.291 -31.387 1.00 89.12 259 ILE A CA 1
ATOM 2135 C C . ILE A 1 259 ? 27.027 -1.179 -32.912 1.00 89.12 259 ILE A C 1
ATOM 2137 O O . ILE A 1 259 ? 27.897 -1.803 -33.524 1.00 89.12 259 ILE A O 1
ATOM 2141 N N . GLN A 1 260 ? 26.121 -0.433 -33.542 1.00 91.31 260 GLN A N 1
ATOM 2142 C CA . GLN A 1 260 ? 26.136 -0.237 -34.986 1.00 91.31 260 GLN A CA 1
ATOM 2143 C C . GLN A 1 260 ? 27.331 0.615 -35.422 1.00 91.31 260 GLN A C 1
ATOM 2145 O O . GLN A 1 260 ? 28.054 0.198 -36.326 1.00 91.31 260 GLN A O 1
ATOM 2150 N N . LEU A 1 261 ? 27.610 1.713 -34.717 1.00 91.69 261 LEU A N 1
ATOM 2151 C CA . LEU A 1 261 ? 28.797 2.540 -34.956 1.00 91.69 261 LEU A CA 1
ATOM 2152 C C . LEU A 1 261 ? 30.094 1.736 -34.769 1.00 91.69 261 LEU A C 1
ATOM 2154 O O . LEU A 1 261 ? 30.945 1.719 -35.656 1.00 91.69 261 LEU A O 1
ATOM 2158 N N . LEU A 1 262 ? 30.211 0.964 -33.680 1.00 92.31 262 LEU A N 1
ATOM 2159 C CA . LEU A 1 262 ? 31.380 0.102 -33.463 1.00 92.31 262 LEU A CA 1
ATOM 2160 C C . LEU A 1 262 ? 31.560 -0.939 -34.577 1.00 92.31 262 LEU A C 1
ATOM 2162 O O . LEU A 1 262 ? 32.689 -1.278 -34.930 1.00 92.31 262 LEU A O 1
ATOM 2166 N N . LYS A 1 263 ? 30.469 -1.484 -35.128 1.00 91.94 263 LYS A N 1
ATOM 2167 C CA . LYS A 1 263 ? 30.548 -2.435 -36.249 1.00 91.94 263 LYS A CA 1
ATOM 2168 C C . LYS A 1 263 ? 31.091 -1.778 -37.514 1.00 91.94 263 LYS A C 1
ATOM 2170 O O . LYS A 1 263 ? 31.872 -2.420 -38.216 1.00 91.94 263 LYS A O 1
ATOM 2175 N N . GLU A 1 264 ? 30.693 -0.541 -37.795 1.00 92.75 264 GLU A N 1
ATOM 2176 C CA . GLU A 1 264 ? 31.207 0.235 -38.928 1.00 92.75 264 GLU A CA 1
ATOM 2177 C C . GLU A 1 264 ? 32.699 0.547 -38.758 1.00 92.75 264 GLU A C 1
ATOM 2179 O O . GLU A 1 264 ? 33.477 0.354 -39.694 1.00 92.75 264 GLU A O 1
ATOM 2184 N N . ASP A 1 265 ? 33.130 0.921 -37.553 1.00 93.12 265 ASP A N 1
ATOM 2185 C CA . ASP A 1 265 ? 34.544 1.175 -37.255 1.00 93.12 265 ASP A CA 1
ATOM 2186 C C . ASP A 1 265 ? 35.398 -0.097 -37.353 1.00 93.12 265 ASP A C 1
ATOM 2188 O O . ASP A 1 265 ? 36.487 -0.081 -37.929 1.00 93.12 265 ASP A O 1
ATOM 2192 N N . ILE A 1 266 ? 34.890 -1.236 -36.865 1.00 93.12 266 ILE A N 1
ATOM 2193 C CA . ILE A 1 266 ? 35.557 -2.538 -37.024 1.00 93.12 266 ILE A CA 1
ATOM 2194 C C . ILE A 1 266 ? 35.689 -2.908 -38.505 1.00 93.12 266 ILE A C 1
ATOM 2196 O O . ILE A 1 266 ? 36.695 -3.507 -38.892 1.00 93.12 266 ILE A O 1
ATOM 2200 N N . LEU A 1 267 ? 34.688 -2.595 -39.333 1.00 93.94 267 LEU A N 1
ATOM 2201 C CA . LEU A 1 267 ? 34.745 -2.866 -40.767 1.00 93.94 267 LEU A CA 1
ATOM 2202 C C . LEU A 1 267 ? 35.839 -2.027 -41.437 1.00 93.94 267 LEU A C 1
ATOM 2204 O O . LEU A 1 267 ? 36.695 -2.598 -42.111 1.00 93.94 267 LEU A O 1
ATOM 2208 N N . LYS A 1 268 ? 35.887 -0.718 -41.162 1.00 92.56 268 LYS A N 1
ATOM 2209 C CA . LYS A 1 268 ? 36.946 0.172 -41.668 1.00 92.56 268 LYS A CA 1
ATOM 2210 C C . LYS A 1 268 ? 38.335 -0.296 -41.242 1.00 92.56 268 LYS A C 1
ATOM 2212 O O . LYS A 1 268 ? 39.219 -0.443 -42.079 1.00 92.56 268 LYS A O 1
ATOM 2217 N N . ALA A 1 269 ? 38.517 -0.630 -39.965 1.00 91.25 269 ALA A N 1
ATOM 2218 C CA . ALA A 1 269 ? 39.799 -1.120 -39.459 1.00 91.25 269 ALA A CA 1
ATOM 2219 C C . ALA A 1 269 ? 40.235 -2.438 -40.130 1.00 91.25 269 ALA A C 1
ATOM 2221 O O . ALA A 1 269 ? 41.429 -2.676 -40.331 1.00 91.25 269 ALA A O 1
ATOM 2222 N N . LYS A 1 270 ? 39.285 -3.311 -40.499 1.00 91.62 270 LYS A N 1
ATOM 2223 C CA . LYS A 1 270 ? 39.579 -4.532 -41.267 1.00 91.62 270 LYS A CA 1
ATOM 2224 C C . LYS A 1 270 ? 40.010 -4.221 -42.696 1.00 91.62 270 LYS A C 1
ATOM 2226 O O . LYS A 1 270 ? 40.980 -4.820 -43.153 1.00 91.62 270 LYS A O 1
ATOM 2231 N N . GLU A 1 271 ? 39.331 -3.301 -43.374 1.00 92.19 271 GLU A N 1
ATOM 2232 C CA . GLU A 1 271 ? 39.691 -2.867 -44.731 1.00 92.19 271 GLU A CA 1
ATOM 2233 C C . GLU A 1 271 ? 41.080 -2.212 -44.756 1.00 92.19 271 GLU A C 1
ATOM 2235 O O . GLU A 1 271 ? 41.917 -2.547 -45.599 1.00 92.19 271 GLU A O 1
ATOM 2240 N N . GLU A 1 272 ? 41.374 -1.341 -43.789 1.00 91.00 272 GLU A N 1
ATOM 2241 C CA . GLU A 1 272 ? 42.693 -0.724 -43.622 1.00 91.00 272 GLU A CA 1
ATOM 2242 C C . GLU A 1 272 ? 43.779 -1.776 -43.390 1.00 91.00 272 GLU A C 1
ATOM 2244 O O . GLU A 1 272 ? 44.827 -1.748 -44.043 1.00 91.00 272 GLU A O 1
ATOM 2249 N N . LYS A 1 273 ? 43.513 -2.748 -42.509 1.00 91.00 273 LYS A N 1
ATOM 2250 C CA . LYS A 1 273 ? 44.429 -3.860 -42.250 1.00 91.00 273 LYS A CA 1
ATOM 2251 C C . LYS A 1 273 ? 44.682 -4.689 -43.508 1.00 91.00 273 LYS A C 1
ATOM 2253 O O . LYS A 1 273 ? 45.838 -4.979 -43.804 1.00 91.00 273 LYS A O 1
ATOM 2258 N N . GLU A 1 274 ? 43.644 -5.051 -44.258 1.00 91.06 274 GLU A N 1
ATOM 2259 C CA . GLU A 1 274 ? 43.792 -5.840 -45.487 1.00 91.06 274 GLU A CA 1
ATOM 2260 C C . GLU A 1 274 ? 44.601 -5.073 -46.545 1.00 91.06 274 GLU A C 1
ATOM 2262 O O . GLU A 1 274 ? 45.473 -5.631 -47.215 1.00 91.06 274 GLU A O 1
ATOM 2267 N N . THR A 1 275 ? 44.363 -3.767 -46.659 1.00 89.69 275 THR A N 1
ATOM 2268 C CA . THR A 1 275 ? 45.115 -2.884 -47.560 1.00 89.69 275 THR A CA 1
ATOM 2269 C C . THR A 1 275 ? 46.590 -2.816 -47.160 1.00 89.69 275 THR A C 1
ATOM 2271 O O . THR A 1 275 ? 47.481 -2.917 -48.008 1.00 89.69 275 THR A O 1
ATOM 2274 N N . PHE A 1 276 ? 46.864 -2.704 -45.861 1.00 88.56 276 PHE A N 1
ATOM 2275 C CA . PHE A 1 276 ? 48.216 -2.697 -45.317 1.00 88.56 276 PHE A CA 1
ATOM 2276 C C . PHE A 1 276 ? 48.937 -4.041 -45.522 1.00 88.56 276 PHE A C 1
ATOM 2278 O O . PHE A 1 276 ? 50.089 -4.059 -45.957 1.00 88.56 276 PHE A O 1
ATOM 2285 N N . GLU A 1 277 ? 48.259 -5.169 -45.295 1.00 86.31 277 GLU A N 1
ATOM 2286 C CA . GLU A 1 277 ? 48.797 -6.516 -45.536 1.00 86.31 277 GLU A CA 1
ATOM 2287 C C . GLU A 1 277 ? 49.142 -6.743 -47.016 1.00 86.31 277 GLU A C 1
ATOM 2289 O O . GLU A 1 277 ? 50.219 -7.268 -47.326 1.00 86.31 277 GLU A O 1
ATOM 2294 N N . LYS A 1 278 ? 48.286 -6.291 -47.944 1.00 88.00 278 LYS A N 1
ATOM 2295 C CA . LYS A 1 278 ? 48.576 -6.323 -49.389 1.00 88.00 278 LYS A CA 1
ATOM 2296 C C . LYS A 1 278 ? 49.826 -5.513 -49.726 1.00 88.00 278 LYS A C 1
ATOM 2298 O O . LYS A 1 278 ? 50.685 -6.003 -50.460 1.00 88.00 278 LYS A O 1
ATOM 2303 N N . LYS A 1 279 ? 49.963 -4.312 -49.156 1.00 88.94 279 LYS A N 1
ATOM 2304 C CA . LYS A 1 279 ? 51.132 -3.450 -49.377 1.00 88.94 279 LYS A CA 1
ATOM 2305 C C . LYS A 1 279 ? 52.424 -4.104 -48.882 1.00 88.94 279 LYS A C 1
ATOM 2307 O O . LYS A 1 279 ? 53.382 -4.194 -49.644 1.00 88.94 279 LYS A O 1
ATOM 2312 N N . ILE A 1 280 ? 52.429 -4.634 -47.657 1.00 86.31 280 ILE A N 1
ATOM 2313 C CA . ILE A 1 280 ? 53.581 -5.368 -47.107 1.00 86.31 280 ILE A CA 1
ATOM 2314 C C . ILE A 1 280 ? 53.935 -6.569 -47.987 1.00 86.31 280 ILE A C 1
ATOM 2316 O O . ILE A 1 280 ? 55.110 -6.813 -48.256 1.00 86.31 280 ILE A O 1
ATOM 2320 N N . THR A 1 281 ? 52.937 -7.326 -48.444 1.00 84.25 281 THR A N 1
ATOM 2321 C CA . THR A 1 281 ? 53.174 -8.511 -49.282 1.00 84.25 281 THR A CA 1
ATOM 2322 C C . THR A 1 281 ? 53.837 -8.125 -50.604 1.00 84.25 281 THR A C 1
ATOM 2324 O O . THR A 1 281 ? 54.839 -8.736 -50.976 1.00 84.25 281 THR A O 1
ATOM 2327 N N . SER A 1 282 ? 53.351 -7.060 -51.251 1.00 82.19 282 SER A N 1
ATOM 2328 C CA . SER A 1 282 ? 53.952 -6.495 -52.467 1.00 82.19 282 SER A CA 1
ATOM 2329 C C . SER A 1 282 ? 55.401 -6.057 -52.238 1.00 82.19 282 SER A C 1
ATOM 2331 O O . SER A 1 282 ? 56.291 -6.439 -52.993 1.00 82.19 282 SER A O 1
ATOM 2333 N N . GLU A 1 283 ? 55.674 -5.319 -51.157 1.00 82.06 283 GLU A N 1
ATOM 2334 C CA . GLU A 1 283 ? 57.032 -4.872 -50.813 1.00 82.06 283 GLU A CA 1
ATOM 2335 C C . GLU A 1 283 ? 57.979 -6.057 -50.539 1.00 82.06 283 GLU A C 1
ATOM 2337 O O . GLU A 1 283 ? 59.142 -6.055 -50.958 1.00 82.06 283 GLU A O 1
ATOM 2342 N N . ILE A 1 284 ? 57.495 -7.117 -49.879 1.00 77.88 284 ILE A N 1
ATOM 2343 C CA . ILE A 1 284 ? 58.263 -8.351 -49.655 1.00 77.88 284 ILE A CA 1
ATOM 2344 C C . ILE A 1 284 ? 58.574 -9.052 -50.983 1.00 77.88 284 ILE A C 1
ATOM 2346 O O . ILE A 1 284 ? 59.687 -9.562 -51.158 1.00 77.88 284 ILE A O 1
ATOM 2350 N N . GLU A 1 285 ? 57.621 -9.117 -51.910 1.00 79.19 285 GLU A N 1
ATOM 2351 C CA . GLU A 1 285 ? 57.814 -9.717 -53.233 1.00 79.19 285 GLU A CA 1
ATOM 2352 C C . GLU A 1 285 ? 58.809 -8.925 -54.084 1.00 79.19 285 GLU A C 1
ATOM 2354 O O . GLU A 1 285 ? 59.743 -9.519 -54.638 1.00 79.19 285 GLU A O 1
ATOM 2359 N N . GLU A 1 286 ? 58.691 -7.598 -54.108 1.00 78.88 286 GLU A N 1
ATOM 2360 C CA . GLU A 1 286 ? 59.655 -6.699 -54.747 1.00 78.88 286 GLU A CA 1
ATOM 2361 C C . GLU A 1 286 ? 61.060 -6.897 -54.172 1.00 78.88 286 GLU A C 1
ATOM 2363 O O . GLU A 1 286 ? 62.027 -7.097 -54.915 1.00 78.88 286 GLU A O 1
ATOM 2368 N N . PHE A 1 287 ? 61.187 -6.954 -52.845 1.00 75.31 287 PHE A N 1
ATOM 2369 C CA . PHE A 1 287 ? 62.466 -7.190 -52.181 1.00 75.31 287 PHE A CA 1
ATOM 2370 C C . PHE A 1 287 ? 63.048 -8.580 -52.486 1.00 75.31 287 PHE A C 1
ATOM 2372 O O . PHE A 1 287 ? 64.258 -8.727 -52.703 1.00 75.31 287 PHE A O 1
ATOM 2379 N N . ARG A 1 288 ? 62.210 -9.624 -52.546 1.00 74.94 288 ARG A N 1
ATOM 2380 C CA . ARG A 1 288 ? 62.625 -10.978 -52.958 1.00 74.94 288 ARG A CA 1
ATOM 2381 C C . ARG A 1 288 ? 63.099 -11.002 -54.410 1.00 74.94 288 ARG A C 1
ATOM 2383 O O . ARG A 1 288 ? 64.095 -11.668 -54.699 1.00 74.94 288 ARG A O 1
ATOM 2390 N N . SER A 1 289 ? 62.418 -10.290 -55.306 1.00 74.81 289 SER A N 1
ATOM 2391 C CA . SER A 1 289 ? 62.814 -10.144 -56.711 1.00 74.81 289 SER A CA 1
ATOM 2392 C C . SER A 1 289 ? 64.157 -9.419 -56.832 1.00 74.81 289 SER A C 1
ATOM 2394 O O . SER A 1 289 ? 65.092 -9.930 -57.456 1.00 74.81 289 SER A O 1
ATOM 2396 N N . PHE A 1 290 ? 64.318 -8.304 -56.117 1.00 75.31 290 PHE A N 1
ATOM 2397 C CA . PHE A 1 290 ? 65.569 -7.552 -56.045 1.00 75.31 290 PHE A CA 1
ATOM 2398 C C . PHE A 1 290 ? 66.749 -8.420 -55.576 1.00 75.31 290 PHE A C 1
ATOM 2400 O O . PHE A 1 290 ? 67.807 -8.416 -56.211 1.00 75.31 290 PHE A O 1
ATOM 2407 N N . LYS A 1 291 ? 66.559 -9.250 -54.537 1.00 71.38 291 LYS A N 1
ATOM 2408 C CA . LYS A 1 291 ? 67.583 -10.200 -54.057 1.00 71.38 291 LYS A CA 1
ATOM 2409 C C . LYS A 1 291 ? 68.014 -11.243 -55.096 1.00 71.38 291 LYS A C 1
ATOM 2411 O O . LYS A 1 291 ? 69.130 -11.755 -55.019 1.00 71.38 291 LYS A O 1
ATOM 2416 N N . LYS A 1 292 ? 67.162 -11.579 -56.067 1.00 72.44 292 LYS A N 1
ATOM 2417 C CA . LYS A 1 292 ? 67.503 -12.509 -57.162 1.00 72.44 292 LYS A CA 1
ATOM 2418 C C . LYS A 1 292 ? 68.271 -11.823 -58.301 1.00 72.44 292 LYS A C 1
ATOM 2420 O O . LYS A 1 292 ? 68.920 -12.514 -59.094 1.00 72.44 292 LYS A O 1
ATOM 2425 N N . GLY A 1 293 ? 68.228 -10.492 -58.365 1.00 72.62 293 GLY A N 1
ATOM 2426 C CA . GLY A 1 293 ? 68.847 -9.675 -59.404 1.00 72.62 293 GLY A CA 1
ATOM 2427 C C . GLY A 1 293 ? 70.380 -9.669 -59.383 1.00 72.62 293 GLY A C 1
ATOM 2428 O O . GLY A 1 293 ? 71.034 -9.931 -58.370 1.00 72.62 293 GLY A O 1
ATOM 2429 N N . MET A 1 294 ? 70.973 -9.338 -60.533 1.00 61.72 294 MET A N 1
ATOM 2430 C CA . MET A 1 294 ? 72.430 -9.313 -60.729 1.00 61.72 294 MET A CA 1
ATOM 2431 C C . MET A 1 294 ? 73.128 -8.308 -59.794 1.00 61.72 294 MET A C 1
ATOM 2433 O O . MET A 1 294 ? 74.194 -8.603 -59.259 1.00 61.72 294 MET A O 1
ATOM 2437 N N . ILE A 1 295 ? 72.483 -7.170 -59.522 1.00 71.81 295 ILE A N 1
ATOM 2438 C CA . ILE A 1 295 ? 72.983 -6.117 -58.626 1.00 71.81 295 ILE A CA 1
ATOM 2439 C C . ILE A 1 295 ? 73.137 -6.635 -57.188 1.00 71.81 295 ILE A C 1
ATOM 2441 O O . ILE A 1 295 ? 74.171 -6.403 -56.563 1.00 71.81 295 ILE A O 1
ATOM 2445 N N . TRP A 1 296 ? 72.165 -7.397 -56.671 1.00 71.19 296 TRP A N 1
ATOM 2446 C CA . TRP A 1 296 ? 72.263 -7.977 -55.328 1.00 71.19 296 TRP A CA 1
ATOM 2447 C C . TRP A 1 296 ? 73.392 -9.004 -55.229 1.00 71.19 296 TRP A C 1
ATOM 2449 O O . TRP A 1 296 ? 74.167 -8.974 -54.276 1.00 71.19 296 TRP A O 1
ATOM 2459 N N . LYS A 1 297 ? 73.561 -9.858 -56.247 1.00 72.19 297 LYS A N 1
ATOM 2460 C CA . LYS A 1 297 ? 74.677 -10.819 -56.309 1.00 72.19 297 LYS A CA 1
ATOM 2461 C C . LYS A 1 297 ? 76.040 -10.117 -56.316 1.00 72.19 297 LYS A C 1
ATOM 2463 O O . LYS A 1 297 ? 76.972 -10.588 -55.665 1.00 72.19 297 LYS A O 1
ATOM 2468 N N . ILE A 1 298 ? 76.158 -8.984 -57.012 1.00 72.38 298 ILE A N 1
ATOM 2469 C CA . ILE A 1 298 ? 77.370 -8.149 -57.018 1.00 72.38 298 ILE A CA 1
ATOM 2470 C C . ILE A 1 298 ? 77.607 -7.528 -55.635 1.00 72.38 298 ILE A C 1
ATOM 2472 O O . ILE A 1 298 ? 78.719 -7.621 -55.114 1.00 72.38 298 ILE A O 1
ATOM 2476 N N . LEU A 1 299 ? 76.572 -6.966 -55.003 1.00 72.50 299 LEU A N 1
ATOM 2477 C CA . LEU A 1 299 ? 76.644 -6.411 -53.645 1.00 72.50 299 LEU A CA 1
ATOM 2478 C C . LEU A 1 299 ? 77.025 -7.468 -52.600 1.00 72.50 299 LEU A C 1
ATOM 2480 O O . LEU A 1 299 ? 77.834 -7.197 -51.714 1.00 72.50 299 LEU A O 1
ATOM 2484 N N . GLU A 1 300 ? 76.486 -8.681 -52.704 1.00 73.19 300 GLU A N 1
ATOM 2485 C CA . GLU A 1 300 ? 76.809 -9.796 -51.812 1.00 73.19 300 GLU A CA 1
ATOM 2486 C C . GLU A 1 300 ? 78.265 -10.251 -51.993 1.00 73.19 300 GLU A C 1
ATOM 2488 O O . GLU A 1 300 ? 78.976 -10.498 -51.015 1.00 73.19 300 GLU A O 1
ATOM 2493 N N . LYS A 1 301 ? 78.749 -10.289 -53.242 1.00 71.62 301 LYS A N 1
ATOM 2494 C CA . LYS A 1 301 ? 80.150 -10.583 -53.570 1.00 71.62 301 LYS A CA 1
ATOM 2495 C C . LYS A 1 301 ? 81.085 -9.495 -53.032 1.00 71.62 301 LYS A C 1
ATOM 2497 O O . LYS A 1 301 ? 82.077 -9.822 -52.385 1.00 71.62 301 LYS A O 1
ATOM 2502 N N . TYR A 1 302 ? 80.735 -8.219 -53.206 1.00 74.88 302 TYR A N 1
ATOM 2503 C CA . TYR A 1 302 ? 81.467 -7.081 -52.642 1.00 74.88 302 TYR A CA 1
ATOM 2504 C C . TYR A 1 302 ? 81.495 -7.120 -51.108 1.00 74.88 302 TYR A C 1
ATOM 2506 O O . TYR A 1 302 ? 82.558 -6.957 -50.511 1.00 74.88 302 TYR A O 1
ATOM 2514 N N . ARG A 1 303 ? 80.364 -7.424 -50.453 1.00 73.12 303 ARG A N 1
ATOM 2515 C CA . ARG A 1 303 ? 80.299 -7.611 -48.994 1.00 73.12 303 ARG A CA 1
ATOM 2516 C C . ARG A 1 303 ? 81.209 -8.743 -48.530 1.00 73.12 303 ARG A C 1
ATOM 2518 O O . ARG A 1 303 ? 81.982 -8.515 -47.610 1.00 73.12 303 ARG A O 1
ATOM 2525 N N . LYS A 1 304 ? 81.192 -9.912 -49.182 1.00 74.38 304 LYS A N 1
ATOM 2526 C CA . LYS A 1 304 ? 82.097 -11.037 -48.862 1.00 74.38 304 LYS A CA 1
ATOM 2527 C C . LYS A 1 304 ? 83.573 -10.658 -49.025 1.00 74.38 304 LYS A C 1
ATOM 2529 O O . LYS A 1 304 ? 84.386 -11.045 -48.191 1.00 74.38 304 LYS A O 1
ATOM 2534 N N . ILE A 1 305 ? 83.919 -9.883 -50.054 1.00 73.81 305 ILE A N 1
ATOM 2535 C CA . ILE A 1 305 ? 85.288 -9.382 -50.264 1.00 73.81 305 ILE A CA 1
ATOM 2536 C C . ILE A 1 305 ? 85.679 -8.404 -49.148 1.00 73.81 305 ILE A C 1
ATOM 2538 O O . ILE A 1 305 ? 86.716 -8.587 -48.515 1.00 73.81 305 ILE A O 1
ATOM 2542 N N . ARG A 1 306 ? 84.828 -7.420 -48.838 1.00 71.31 306 ARG A N 1
ATOM 2543 C CA . ARG A 1 306 ? 85.057 -6.458 -47.749 1.00 71.31 306 ARG A CA 1
ATOM 2544 C C . ARG A 1 306 ? 85.180 -7.144 -46.382 1.00 71.31 306 ARG A C 1
ATOM 2546 O O . ARG A 1 306 ? 86.032 -6.759 -45.593 1.00 71.31 306 ARG A O 1
ATOM 2553 N N . TYR A 1 307 ? 84.379 -8.178 -46.124 1.00 66.56 307 TYR A N 1
ATOM 2554 C CA . TYR A 1 307 ? 84.411 -8.956 -44.879 1.00 66.56 307 TYR A CA 1
ATOM 2555 C C . TYR A 1 307 ? 85.707 -9.771 -44.739 1.00 66.56 307 TYR A C 1
ATOM 2557 O O . TYR A 1 307 ? 86.306 -9.803 -43.667 1.00 66.56 307 TYR A O 1
ATOM 2565 N N . ARG A 1 308 ? 86.196 -10.369 -45.838 1.00 65.81 308 ARG A N 1
ATOM 2566 C CA . ARG A 1 308 ? 87.500 -11.057 -45.880 1.00 65.81 308 ARG A CA 1
ATOM 2567 C C . ARG A 1 308 ? 88.675 -10.101 -45.668 1.00 65.81 308 ARG A C 1
ATOM 2569 O O . ARG A 1 308 ? 89.641 -10.484 -45.022 1.00 65.81 308 ARG A O 1
ATOM 2576 N N . LEU A 1 309 ? 88.572 -8.864 -46.154 1.00 62.00 309 LEU A N 1
ATOM 2577 C CA . LEU A 1 309 ? 89.580 -7.818 -45.939 1.00 62.00 309 LEU A CA 1
ATOM 2578 C C . LEU A 1 309 ? 89.588 -7.264 -44.500 1.00 62.00 309 LEU A C 1
ATOM 2580 O O . LEU A 1 309 ? 90.573 -6.658 -44.097 1.00 62.00 309 LEU A O 1
ATOM 2584 N N . GLN A 1 310 ? 88.521 -7.476 -43.719 1.00 63.31 310 GLN A N 1
ATOM 2585 C CA . GLN A 1 310 ? 88.388 -7.000 -42.332 1.00 63.31 310 GLN A CA 1
ATOM 2586 C C . GLN A 1 310 ? 88.567 -8.096 -41.260 1.00 63.31 310 GLN A C 1
ATOM 2588 O O . GLN A 1 310 ? 88.451 -7.804 -40.072 1.00 63.31 310 GLN A O 1
ATOM 2593 N N . GLY A 1 311 ? 88.871 -9.343 -41.641 1.00 59.28 311 GLY A N 1
ATOM 2594 C CA . GLY A 1 311 ? 89.366 -10.369 -40.711 1.00 59.28 311 GLY A CA 1
ATOM 2595 C C . GLY A 1 311 ? 88.395 -10.873 -39.629 1.00 59.28 311 GLY A C 1
ATOM 2596 O O . GLY A 1 311 ? 88.852 -11.217 -38.542 1.00 59.28 311 GLY A O 1
ATOM 2597 N N . LYS A 1 312 ? 87.077 -10.958 -39.875 1.00 56.91 312 LYS A N 1
ATOM 2598 C CA . LYS A 1 312 ? 86.119 -11.589 -38.933 1.00 56.91 312 LYS A CA 1
ATOM 2599 C C . LYS A 1 312 ? 85.362 -12.769 -39.570 1.00 56.91 312 LYS A C 1
ATOM 2601 O O . LYS A 1 312 ? 84.964 -12.687 -40.730 1.00 56.91 312 LYS A O 1
ATOM 2606 N N . LYS A 1 313 ? 85.195 -13.877 -38.826 1.00 46.31 313 LYS A N 1
ATOM 2607 C CA . LYS A 1 313 ? 84.419 -15.079 -39.223 1.00 46.31 313 LYS A CA 1
ATOM 2608 C C . LYS A 1 313 ? 82.906 -14.779 -39.250 1.00 46.31 313 LYS A C 1
ATOM 2610 O O . LYS A 1 313 ? 82.455 -13.894 -38.529 1.00 46.31 313 LYS A O 1
ATOM 2615 N N . LEU A 1 314 ? 82.159 -15.485 -40.108 1.00 48.84 314 LEU A N 1
ATOM 2616 C CA . LEU A 1 314 ? 80.688 -15.501 -40.108 1.00 48.84 314 LEU A CA 1
ATOM 2617 C C . LEU A 1 314 ? 80.195 -16.503 -39.053 1.00 48.84 314 LEU A C 1
ATOM 2619 O O . LEU A 1 314 ? 80.616 -17.656 -39.130 1.00 48.84 314 LEU A O 1
ATOM 2623 N N . ASP A 1 315 ? 79.304 -16.059 -38.164 1.00 44.34 315 ASP A N 1
ATOM 2624 C CA . ASP A 1 315 ? 78.285 -16.896 -37.511 1.00 44.34 315 ASP A CA 1
ATOM 2625 C C . ASP A 1 315 ? 76.933 -16.625 -38.185 1.00 44.34 315 ASP A C 1
ATOM 2627 O O . ASP A 1 315 ? 76.675 -15.435 -38.512 1.00 44.34 315 ASP A O 1
#

Radius of gyration: 35.62 Å; chains: 1; bounding box: 108×44×88 Å

Foldseek 3Di:
DDKAWQWKWWPVQWDLLLTWIWTWIADPVRFIKIKIFHDPNPLVLQVCQQVLCVVCQPQFPQAGEFDWDDPDSGMIMTGDAAFAFLLRQLLPDPDPVSNVVSLVVLVVVLVRGDWDWDADDPVLCVQQNDGDPPDIATWRQWAQQPSASRQWGQHPVRHIYGYDSSPTDNHTDHSLLSSLNNLVLSVVPRPRDDDDPSLVSSVVPRVPSVCSVVSVSSLVRNQVVTGDDDPDDDSHCPDTPIDRVVVVVVVVVVVVVVVVVVVVVVVVVVVVVVVVVVVVVVVVVVVVVVCVDPVVVVVVVVVVVVVVVVDDDDD

Organism: NCBI:txid2099670

pLDDT: mean 86.54, std 13.55, range [35.84, 98.62]